Protein AF-A0A7S2KRI0-F1 (afdb_monomer_lite)

Organism: NCBI:txid1333877

Radius of gyration: 22.21 Å; chains: 1; bounding box: 65×56×65 Å

Secondary structure (DSSP, 8-state):
-----------SS-GGGS-B-TT-SS--BHHHHHHHHHHHTT-HHHHHHHHHHHHHHHHHHHHSTTTS-TTSHHHHHHHHHH-HHHHTTS--S-HHHHHH-SEEE-SSSTT-SSSEEE-TT--PPPHHHHHHHHHT--TTT-PPPHHHHHHHHHHHHHHHHHHHHHHHHHHHHHHHHTSPTT----------HHHHHHHHHHHHHTT-------S--TT---S--

Structure (mmCIF, N/CA/C/O backbone):
data_AF-A0A7S2KRI0-F1
#
_entry.id   AF-A0A7S2KRI0-F1
#
loop_
_atom_site.group_PDB
_atom_site.id
_atom_site.type_symbol
_atom_site.label_atom_id
_atom_site.label_alt_id
_atom_site.label_comp_id
_atom_site.label_asym_id
_atom_site.label_entity_id
_atom_site.label_seq_id
_atom_site.pdbx_PDB_ins_code
_atom_site.Cartn_x
_atom_site.Cartn_y
_atom_site.Cartn_z
_atom_site.occupancy
_atom_site.B_iso_or_equiv
_atom_site.auth_seq_id
_atom_site.auth_comp_id
_atom_site.auth_asym_id
_atom_site.auth_atom_id
_atom_site.pdbx_PDB_model_num
ATOM 1 N N . ARG A 1 1 ? 45.006 -1.190 -2.944 1.00 40.03 1 ARG A N 1
ATOM 2 C CA . ARG A 1 1 ? 43.804 -1.949 -3.375 1.00 40.03 1 ARG A CA 1
ATOM 3 C C . ARG A 1 1 ? 42.862 -2.002 -2.180 1.00 40.03 1 ARG A C 1
ATOM 5 O O . ARG A 1 1 ? 43.325 -2.473 -1.148 1.00 40.03 1 ARG A O 1
ATOM 12 N N . PRO A 1 2 ? 41.627 -1.481 -2.252 1.00 34.38 2 PRO A N 1
ATOM 13 C CA . PRO A 1 2 ? 40.678 -1.643 -1.154 1.00 34.38 2 PRO A CA 1
ATOM 14 C C . PRO A 1 2 ? 40.302 -3.129 -1.033 1.00 34.38 2 PRO A C 1
ATOM 16 O O . PRO A 1 2 ? 40.302 -3.824 -2.056 1.00 34.38 2 PRO A O 1
ATOM 19 N N . PRO A 1 3 ? 40.023 -3.643 0.175 1.00 37.09 3 PRO A N 1
ATOM 20 C CA . PRO A 1 3 ? 39.688 -5.046 0.351 1.00 37.09 3 PRO A CA 1
ATOM 21 C C . PRO A 1 3 ? 38.319 -5.344 -0.267 1.00 37.09 3 PRO A C 1
ATOM 23 O O . PRO A 1 3 ? 37.404 -4.520 -0.234 1.00 37.09 3 PRO A O 1
ATOM 26 N N . VAL A 1 4 ? 38.207 -6.539 -0.847 1.00 47.00 4 VAL A N 1
ATOM 27 C CA . VAL A 1 4 ? 36.978 -7.095 -1.415 1.00 47.00 4 VAL A CA 1
ATOM 28 C C . VAL A 1 4 ? 35.908 -7.100 -0.324 1.00 47.00 4 VAL A C 1
ATOM 30 O O . VAL A 1 4 ? 35.985 -7.887 0.616 1.00 47.00 4 VAL A O 1
ATOM 33 N N . GLN A 1 5 ? 34.921 -6.209 -0.436 1.00 41.12 5 GLN A N 1
ATOM 34 C CA . GLN A 1 5 ? 33.725 -6.249 0.398 1.00 41.12 5 GLN A CA 1
ATOM 35 C C . GLN A 1 5 ? 33.020 -7.582 0.138 1.00 41.12 5 GLN A C 1
ATOM 37 O O . GLN A 1 5 ? 32.440 -7.804 -0.928 1.00 41.12 5 GLN A O 1
ATOM 42 N N . SER A 1 6 ? 33.093 -8.492 1.106 1.00 38.53 6 SER A N 1
ATOM 43 C CA . SER A 1 6 ? 32.259 -9.686 1.132 1.00 38.53 6 SER A CA 1
ATOM 44 C C . SER A 1 6 ? 30.798 -9.254 1.022 1.00 38.53 6 SER A C 1
ATOM 46 O O . SER A 1 6 ? 30.339 -8.426 1.812 1.00 38.53 6 SER A O 1
ATOM 48 N N . LYS A 1 7 ? 30.074 -9.793 0.036 1.00 39.34 7 LYS A N 1
ATOM 49 C CA . LYS A 1 7 ? 28.641 -9.542 -0.143 1.00 39.34 7 LYS A CA 1
ATOM 50 C C . LYS A 1 7 ? 27.923 -9.913 1.154 1.00 39.34 7 LYS A C 1
ATOM 52 O O . LYS A 1 7 ? 27.865 -11.088 1.507 1.00 39.34 7 LYS A O 1
ATOM 57 N N . VAL A 1 8 ? 27.394 -8.915 1.857 1.00 34.78 8 VAL A N 1
ATOM 58 C CA . VAL A 1 8 ? 26.511 -9.142 3.001 1.00 34.78 8 VAL A CA 1
ATOM 59 C C . VAL A 1 8 ? 25.278 -9.868 2.462 1.00 34.78 8 VAL A C 1
ATOM 61 O O . VAL A 1 8 ? 24.660 -9.364 1.518 1.00 34.78 8 VAL A O 1
ATOM 64 N N . PRO A 1 9 ? 24.911 -11.047 2.992 1.00 32.62 9 PRO A N 1
ATOM 65 C CA . PRO A 1 9 ? 23.643 -11.659 2.647 1.00 32.62 9 PRO A CA 1
ATOM 66 C C . PRO A 1 9 ? 22.546 -10.701 3.106 1.00 32.62 9 PRO A C 1
ATOM 68 O O . PRO A 1 9 ? 22.304 -10.543 4.303 1.00 32.62 9 PRO A O 1
ATOM 71 N N . VAL A 1 10 ? 21.906 -10.026 2.151 1.00 32.66 10 VAL A N 1
ATOM 72 C CA . VAL A 1 10 ? 20.691 -9.258 2.411 1.00 32.66 10 VAL A CA 1
ATOM 73 C C . VAL A 1 10 ? 19.608 -10.280 2.729 1.00 32.66 10 VAL A C 1
ATOM 75 O O . VAL A 1 10 ? 18.901 -10.768 1.851 1.00 32.66 10 VAL A O 1
ATOM 78 N N . ARG A 1 11 ? 19.511 -10.638 4.010 1.00 31.50 11 ARG A N 1
ATOM 79 C CA . ARG A 1 11 ? 18.250 -11.082 4.591 1.00 31.50 11 ARG A CA 1
ATOM 80 C C . ARG A 1 11 ? 17.314 -9.890 4.417 1.00 31.50 11 ARG A C 1
ATOM 82 O O . ARG A 1 11 ? 17.706 -8.770 4.743 1.00 31.50 11 ARG A O 1
ATOM 89 N N . ALA A 1 12 ? 16.169 -10.107 3.777 1.00 32.94 12 ALA A N 1
ATOM 90 C CA . ALA A 1 12 ? 15.181 -9.071 3.498 1.00 32.94 12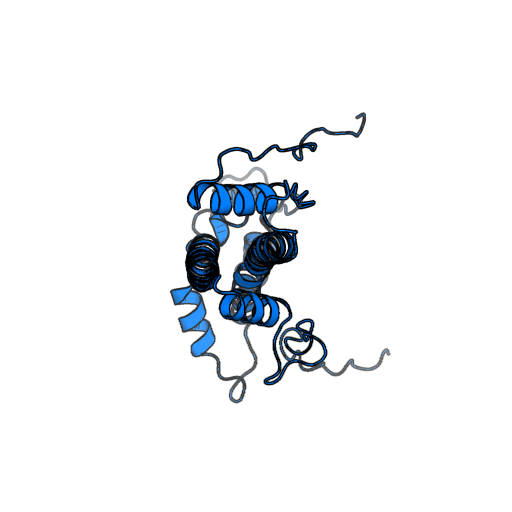 ALA A CA 1
ATOM 91 C C . ALA A 1 12 ? 14.927 -8.181 4.730 1.00 32.94 12 ALA A C 1
ATOM 93 O O . ALA A 1 12 ? 15.179 -8.617 5.855 1.00 32.94 12 ALA A O 1
ATOM 94 N N . ALA A 1 13 ? 14.481 -6.942 4.477 1.00 27.81 13 ALA A N 1
ATOM 95 C CA . ALA A 1 13 ? 14.276 -5.854 5.439 1.00 27.81 13 ALA A CA 1
ATOM 96 C C . ALA A 1 13 ? 13.987 -6.347 6.868 1.00 27.81 13 ALA A C 1
ATOM 98 O O . ALA A 1 13 ? 13.171 -7.255 7.013 1.00 27.81 13 ALA A O 1
ATOM 99 N N . PRO A 1 14 ? 14.610 -5.776 7.918 1.00 30.81 14 PRO A N 1
ATOM 100 C CA . PRO A 1 14 ? 14.464 -6.261 9.284 1.00 30.81 14 PRO A CA 1
ATOM 101 C C . PRO A 1 14 ? 13.006 -6.137 9.751 1.00 30.81 14 PRO A C 1
ATOM 103 O O . PRO A 1 14 ? 12.612 -5.169 10.394 1.00 30.81 14 PRO A O 1
ATOM 106 N N . LEU A 1 15 ? 12.224 -7.177 9.470 1.00 37.34 15 LEU A N 1
ATOM 107 C CA . LEU A 1 15 ? 10.886 -7.429 9.991 1.00 37.34 15 LEU A CA 1
ATOM 108 C C . LEU A 1 15 ? 10.941 -7.698 11.504 1.00 37.34 15 LEU A C 1
ATOM 110 O O . LEU A 1 15 ? 9.920 -7.720 12.168 1.00 37.34 15 LEU A O 1
ATOM 114 N N . GLU A 1 16 ? 12.123 -7.863 12.101 1.00 29.31 16 GLU A N 1
ATOM 115 C CA . GLU A 1 16 ? 12.268 -8.118 13.541 1.00 29.31 16 GLU A CA 1
ATOM 116 C C . GLU A 1 16 ? 12.207 -6.855 14.416 1.00 29.31 16 GLU A C 1
ATOM 118 O O . GLU A 1 16 ? 12.282 -6.942 15.644 1.00 29.31 16 GLU A O 1
ATOM 123 N N . ARG A 1 17 ? 12.038 -5.674 13.807 1.00 34.59 17 ARG A N 1
ATOM 124 C CA . ARG A 1 17 ? 11.896 -4.393 14.517 1.00 34.59 17 ARG A CA 1
ATOM 125 C C . ARG A 1 17 ? 10.552 -3.710 14.270 1.00 34.59 17 ARG A C 1
ATOM 127 O O . ARG A 1 17 ? 10.459 -2.493 14.407 1.00 34.59 17 ARG A O 1
ATOM 134 N N . TYR A 1 18 ? 9.495 -4.485 13.999 1.00 45.09 18 TYR A N 1
ATOM 135 C CA . TYR A 1 18 ? 8.149 -4.038 14.365 1.00 45.09 18 TYR A CA 1
ATOM 136 C C . TYR A 1 18 ? 8.216 -3.539 15.806 1.00 45.09 18 TYR A C 1
ATOM 138 O O . TYR A 1 18 ? 8.670 -4.283 16.675 1.00 45.09 18 TYR A O 1
ATOM 146 N N . LEU A 1 19 ? 7.822 -2.286 16.043 1.00 43.25 19 LEU A N 1
ATOM 147 C CA . LEU A 1 19 ? 7.728 -1.684 17.370 1.00 43.25 19 LEU A CA 1
ATOM 148 C C . LEU A 1 19 ? 6.926 -2.637 18.267 1.00 43.25 19 LEU A C 1
ATOM 150 O O . LEU A 1 19 ? 5.693 -2.686 18.207 1.00 43.25 19 LEU A O 1
ATOM 154 N N . LYS A 1 20 ? 7.639 -3.482 19.022 1.00 47.12 20 LYS A N 1
ATOM 155 C CA . LYS A 1 20 ? 7.037 -4.442 19.941 1.00 47.12 20 LYS A CA 1
ATOM 156 C C . LYS A 1 20 ? 6.275 -3.612 20.959 1.00 47.12 20 LYS A C 1
ATOM 158 O O . LYS A 1 20 ? 6.846 -2.695 21.551 1.00 47.12 20 LYS A O 1
ATOM 163 N N . ALA A 1 21 ? 5.002 -3.924 21.176 1.00 50.84 21 ALA A N 1
ATOM 164 C CA . ALA A 1 21 ? 4.317 -3.387 22.338 1.00 50.84 21 ALA A CA 1
ATOM 165 C C . ALA A 1 21 ? 5.074 -3.896 23.575 1.00 50.84 21 ALA A C 1
ATOM 167 O O . ALA A 1 21 ? 5.143 -5.104 23.811 1.00 50.84 21 ALA A O 1
ATOM 168 N N . LYS A 1 22 ? 5.721 -2.996 24.324 1.00 50.06 22 LYS A N 1
ATOM 169 C CA . LYS A 1 22 ? 6.464 -3.361 25.536 1.00 50.06 22 LYS A CA 1
ATOM 170 C C . LYS A 1 22 ? 5.518 -4.127 26.476 1.00 50.06 22 LYS A C 1
ATOM 172 O O . LYS A 1 22 ? 4.502 -3.575 26.881 1.00 50.06 22 LYS A O 1
ATOM 177 N N . GLY A 1 23 ? 5.845 -5.384 26.796 1.00 59.03 23 GLY A N 1
ATOM 178 C CA . GLY A 1 23 ? 5.096 -6.209 27.757 1.00 59.03 23 GLY A CA 1
ATOM 179 C C . GLY A 1 23 ? 3.904 -7.017 27.218 1.00 59.03 23 GLY A C 1
ATOM 180 O O . GLY A 1 23 ? 3.089 -7.460 28.017 1.00 59.03 23 GLY A O 1
ATOM 181 N N . SER A 1 24 ? 3.754 -7.220 25.903 1.00 51.59 24 SER A N 1
ATOM 182 C CA . SER A 1 24 ? 2.678 -8.076 25.365 1.00 51.59 24 SER A CA 1
ATOM 183 C C . SER A 1 24 ? 3.026 -9.575 25.384 1.00 51.59 24 SER A C 1
ATOM 185 O O . SER A 1 24 ? 4.070 -9.944 24.841 1.00 51.59 24 SER A O 1
ATOM 187 N N . GLU A 1 25 ? 2.109 -10.427 25.857 1.00 56.28 25 GLU A N 1
ATOM 188 C CA . GLU A 1 25 ? 2.135 -11.885 25.645 1.00 56.28 25 GLU A CA 1
ATOM 189 C C . GLU A 1 25 ? 0.867 -12.386 24.915 1.00 56.28 25 GLU A C 1
ATOM 191 O O . GLU A 1 25 ? -0.253 -12.075 25.336 1.00 56.28 25 GLU A O 1
ATOM 196 N N . PRO A 1 26 ? 1.003 -13.135 23.796 1.00 61.81 26 PRO A N 1
ATOM 197 C CA . PRO A 1 26 ? 2.239 -13.342 23.029 1.00 61.81 26 PRO A CA 1
ATOM 198 C C . PRO A 1 26 ? 2.790 -12.012 22.463 1.00 61.81 26 PRO A C 1
ATOM 200 O O . PRO A 1 26 ? 2.060 -11.015 22.451 1.00 61.81 26 PRO A O 1
ATOM 203 N N . PRO A 1 27 ? 4.054 -11.965 21.994 1.00 57.34 27 PRO A N 1
ATOM 204 C CA . PRO A 1 27 ? 4.640 -10.766 21.399 1.00 57.34 27 PRO A CA 1
ATOM 205 C C . PRO A 1 27 ? 3.760 -10.186 20.284 1.00 57.34 27 PRO A C 1
ATOM 207 O O . PRO A 1 27 ? 3.432 -10.868 19.314 1.00 57.34 27 PRO A O 1
ATOM 210 N N . ARG A 1 28 ? 3.380 -8.914 20.423 1.00 65.00 28 ARG A N 1
ATOM 211 C CA . ARG A 1 28 ? 2.490 -8.189 19.511 1.00 65.00 28 ARG A CA 1
ATOM 212 C C . ARG A 1 28 ? 3.191 -6.960 18.949 1.00 65.00 28 ARG A C 1
ATOM 214 O O . ARG A 1 28 ? 3.942 -6.271 19.643 1.00 65.00 28 ARG A O 1
ATOM 221 N N . THR A 1 29 ? 2.895 -6.646 17.690 1.00 73.25 29 THR A N 1
ATOM 222 C CA . THR A 1 29 ? 3.151 -5.302 17.157 1.00 73.25 29 THR A CA 1
ATOM 223 C C . THR A 1 29 ? 2.267 -4.305 17.900 1.00 73.25 29 THR A C 1
ATOM 225 O O . THR A 1 29 ? 1.170 -4.669 18.334 1.00 73.25 29 THR A O 1
ATOM 228 N N . TRP A 1 30 ? 2.702 -3.052 18.028 1.00 76.44 30 TRP A N 1
ATOM 229 C CA . TRP A 1 30 ? 1.898 -2.009 18.672 1.00 76.44 30 TRP A CA 1
ATOM 230 C C . TRP A 1 30 ? 0.455 -1.935 18.131 1.00 76.44 30 TRP A C 1
ATOM 232 O O . TRP A 1 30 ? -0.486 -1.975 18.922 1.00 76.44 30 TRP A O 1
ATOM 242 N N . VAL A 1 31 ? 0.264 -1.990 16.806 1.00 84.38 31 VAL A N 1
ATOM 243 C CA . VAL A 1 31 ? -1.068 -2.004 16.163 1.00 84.38 31 VAL A CA 1
ATOM 244 C C . VAL A 1 31 ? -1.901 -3.223 16.577 1.00 84.38 31 VAL A C 1
ATOM 246 O O . VAL A 1 31 ? -3.081 -3.101 16.903 1.00 84.38 31 VAL A O 1
ATOM 249 N N . SER A 1 32 ? -1.299 -4.415 16.615 1.00 82.62 32 SER A N 1
ATOM 250 C CA . SER A 1 32 ? -2.011 -5.631 17.036 1.00 82.62 32 SER A CA 1
ATOM 251 C C . SER A 1 32 ? -2.341 -5.647 18.536 1.00 82.62 32 SER A C 1
ATOM 253 O O . SER A 1 32 ? -3.359 -6.219 18.931 1.00 82.62 32 SER A O 1
ATOM 255 N N . GLY A 1 33 ? -1.514 -5.002 19.366 1.00 83.44 33 GLY A N 1
ATOM 256 C CA . GLY A 1 33 ? -1.785 -4.774 20.784 1.00 83.44 33 GLY A CA 1
ATOM 257 C C . GLY A 1 33 ? -2.953 -3.812 20.986 1.00 83.44 33 GLY A C 1
ATOM 258 O O . GLY A 1 33 ? -3.876 -4.124 21.735 1.00 83.44 33 GLY A O 1
ATOM 259 N N . LEU A 1 34 ? -2.961 -2.701 20.250 1.00 85.38 34 LEU A N 1
ATOM 260 C CA . LEU A 1 34 ? -4.047 -1.722 20.239 1.00 85.38 34 LEU A CA 1
ATOM 261 C C . LEU A 1 34 ? -5.380 -2.370 19.839 1.00 85.38 34 LEU A C 1
ATOM 263 O O . LEU A 1 34 ? -6.360 -2.295 20.574 1.00 85.38 34 LEU A O 1
ATOM 267 N N . ALA A 1 35 ? -5.387 -3.133 18.742 1.00 88.38 35 ALA A N 1
ATOM 268 C CA . ALA A 1 35 ? -6.555 -3.895 18.307 1.00 88.38 35 ALA A CA 1
ATOM 269 C C . ALA A 1 35 ? -7.049 -4.890 19.375 1.00 88.38 35 ALA A C 1
ATOM 271 O O . ALA A 1 35 ? -8.252 -5.092 19.527 1.00 88.38 35 ALA A O 1
ATOM 272 N N . ALA A 1 36 ? -6.142 -5.543 20.109 1.00 86.94 36 ALA A N 1
ATOM 273 C CA . ALA A 1 36 ? -6.513 -6.464 21.181 1.00 86.94 36 ALA A CA 1
ATOM 274 C C . ALA A 1 36 ? -7.156 -5.738 22.375 1.00 86.94 36 ALA A C 1
ATOM 276 O O . ALA A 1 36 ? -8.191 -6.196 22.857 1.00 86.94 36 ALA A O 1
ATOM 277 N N . ARG A 1 37 ? -6.602 -4.593 22.802 1.00 87.44 37 ARG A N 1
ATOM 278 C CA . ARG A 1 37 ? -7.193 -3.765 23.869 1.00 87.44 37 ARG A CA 1
ATOM 279 C C . ARG A 1 37 ? -8.592 -3.285 23.504 1.00 87.44 37 ARG A C 1
ATOM 281 O O . ARG A 1 37 ? -9.518 -3.462 24.285 1.00 87.44 37 ARG A O 1
ATOM 288 N N . LEU A 1 38 ? -8.760 -2.773 22.286 1.00 90.62 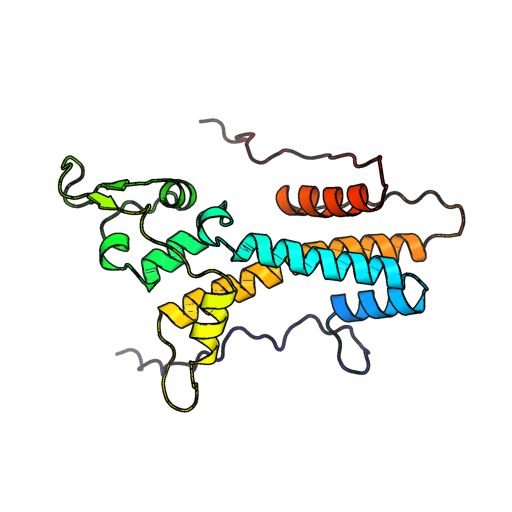38 LEU A N 1
ATOM 289 C CA . LEU A 1 38 ? -10.057 -2.325 21.780 1.00 90.62 38 LEU A CA 1
ATOM 290 C C . LEU A 1 38 ? -11.086 -3.461 21.763 1.00 90.62 38 LEU A C 1
ATOM 292 O O . LEU A 1 38 ? -12.226 -3.260 22.172 1.00 90.62 38 LEU A O 1
ATOM 296 N N . ARG A 1 39 ? -10.696 -4.675 21.348 1.00 91.94 39 ARG A N 1
ATOM 297 C CA . ARG A 1 39 ? -11.584 -5.849 21.433 1.00 91.94 39 ARG A CA 1
ATOM 298 C C . ARG A 1 39 ? -11.990 -6.152 22.875 1.00 91.94 39 ARG A C 1
ATOM 300 O O . ARG A 1 39 ? -13.170 -6.384 23.116 1.00 91.94 39 ARG A O 1
ATOM 307 N N . ALA A 1 40 ? -11.037 -6.136 23.808 1.00 92.56 40 ALA A N 1
ATOM 308 C CA . ALA A 1 40 ? -11.302 -6.383 25.226 1.00 92.56 40 ALA A CA 1
ATOM 309 C C . ALA A 1 40 ? -12.230 -5.323 25.846 1.00 92.56 40 ALA A C 1
ATOM 311 O O . ALA A 1 40 ? -13.028 -5.649 26.717 1.00 92.56 40 ALA A O 1
ATOM 312 N N . ALA A 1 41 ? -12.181 -4.087 25.346 1.00 93.31 41 ALA A N 1
ATOM 313 C CA . ALA A 1 41 ? -13.063 -2.990 25.738 1.00 93.31 41 ALA A CA 1
ATOM 314 C C . ALA A 1 41 ? -14.427 -2.983 25.009 1.00 93.31 41 ALA A C 1
ATOM 316 O O . ALA A 1 41 ? -15.164 -2.007 25.090 1.00 93.31 41 ALA A O 1
ATOM 317 N N . GLY A 1 42 ? -14.775 -4.045 24.271 1.00 94.88 42 GLY A N 1
ATOM 318 C CA . GLY A 1 42 ? -16.069 -4.169 23.586 1.00 94.88 42 GLY A CA 1
ATOM 319 C C . GLY A 1 42 ? -16.119 -3.596 22.164 1.00 94.88 42 GLY A C 1
ATOM 320 O O . GLY A 1 42 ? -17.127 -3.746 21.475 1.00 94.88 42 GLY A O 1
ATOM 321 N N . CYS A 1 43 ? -15.025 -3.036 21.641 1.00 93.81 43 CYS A N 1
ATOM 322 C CA . CYS A 1 43 ? -14.960 -2.453 20.292 1.00 93.81 43 CYS A CA 1
ATOM 323 C C . CYS A 1 43 ? -14.650 -3.478 19.187 1.00 93.81 43 CYS A C 1
ATOM 325 O O . CYS A 1 43 ? -14.070 -3.141 18.152 1.00 93.81 43 CYS A O 1
ATOM 327 N N . ALA A 1 44 ? -15.033 -4.746 19.366 1.00 93.31 44 ALA A N 1
ATOM 328 C CA . ALA A 1 44 ? -14.698 -5.815 18.422 1.00 93.31 44 ALA A CA 1
ATOM 329 C C . ALA A 1 44 ? -15.240 -5.569 17.003 1.00 93.31 44 ALA A C 1
ATOM 331 O O . ALA A 1 44 ? -14.543 -5.854 16.028 1.00 93.31 44 ALA A O 1
ATOM 332 N N . LYS A 1 45 ? -16.440 -4.981 16.881 1.00 95.00 45 LYS A N 1
ATOM 333 C CA . LYS A 1 45 ? -17.042 -4.625 15.586 1.00 95.00 45 LYS A CA 1
ATOM 334 C C . LYS A 1 45 ? -16.204 -3.590 14.832 1.00 95.00 45 LYS A C 1
ATOM 336 O O . LYS A 1 45 ? -15.938 -3.779 13.649 1.00 95.00 45 LYS A O 1
ATOM 341 N N . LEU A 1 46 ? -15.748 -2.543 15.523 1.00 93.44 46 LEU A N 1
ATOM 342 C CA . LEU A 1 46 ? -14.893 -1.510 14.938 1.00 93.44 46 LEU A CA 1
ATOM 343 C C . LEU A 1 46 ? -13.564 -2.106 14.470 1.00 93.44 46 LEU A C 1
ATOM 345 O O . LEU A 1 46 ? -13.164 -1.888 13.334 1.00 93.44 46 LEU A O 1
ATOM 349 N N . VAL A 1 47 ? -12.920 -2.922 15.310 1.00 93.25 47 VAL A N 1
ATOM 350 C CA . VAL A 1 47 ? -11.660 -3.585 14.945 1.00 93.25 47 VAL A CA 1
ATOM 351 C C . VAL A 1 47 ? -11.845 -4.491 13.721 1.00 93.25 47 VAL A C 1
ATOM 353 O O . VAL A 1 47 ? -10.989 -4.507 12.838 1.00 93.25 47 VAL A O 1
ATOM 356 N N . GLY A 1 48 ? -12.967 -5.214 13.635 1.00 91.50 48 GLY A N 1
ATOM 357 C CA . GLY A 1 48 ? -13.323 -6.004 12.454 1.00 91.50 48 GLY A CA 1
ATOM 358 C C . GLY A 1 48 ? -13.491 -5.146 11.197 1.00 91.50 48 GLY A C 1
ATOM 359 O O . GLY A 1 48 ? -12.930 -5.485 10.155 1.00 91.50 48 GLY A O 1
ATOM 360 N N . ALA A 1 49 ? -14.184 -4.008 11.307 1.00 94.56 49 ALA A N 1
ATOM 361 C CA . ALA A 1 49 ? -14.348 -3.054 10.212 1.00 94.56 49 ALA A CA 1
ATOM 362 C C . ALA A 1 49 ? -12.999 -2.480 9.748 1.00 94.56 49 ALA A C 1
ATOM 364 O O . ALA A 1 49 ? -12.721 -2.466 8.553 1.00 94.56 49 ALA A O 1
ATOM 365 N N . THR A 1 50 ? -12.115 -2.095 10.674 1.00 93.38 50 THR A N 1
ATOM 366 C CA . THR A 1 50 ? -10.766 -1.611 10.340 1.00 93.38 50 THR A CA 1
ATOM 367 C C . THR A 1 50 ? -9.933 -2.683 9.629 1.00 93.38 50 THR A C 1
ATOM 369 O O . THR A 1 50 ? -9.211 -2.375 8.686 1.00 93.38 50 THR A O 1
ATOM 372 N N . GLN A 1 51 ? -10.037 -3.954 10.034 1.00 92.75 51 GLN A N 1
ATOM 373 C CA . GLN A 1 51 ? -9.322 -5.061 9.382 1.00 92.75 51 GLN A CA 1
ATOM 374 C C . GLN A 1 51 ? -9.870 -5.412 7.993 1.00 92.75 51 GLN A C 1
ATOM 376 O O . GLN A 1 51 ? -9.111 -5.867 7.136 1.00 92.75 51 GLN A O 1
ATOM 381 N N . ALA A 1 52 ? -11.180 -5.286 7.777 1.00 92.94 52 ALA A N 1
ATOM 382 C CA . ALA A 1 52 ? -11.777 -5.436 6.451 1.00 92.94 52 ALA A CA 1
ATOM 383 C C . ALA A 1 52 ? -11.302 -4.305 5.531 1.00 92.94 52 ALA A C 1
ATOM 385 O O . ALA A 1 52 ? -10.700 -4.569 4.495 1.00 92.94 52 ALA A O 1
ATOM 386 N N . TRP A 1 53 ? -11.425 -3.067 6.005 1.00 94.50 53 TRP A N 1
ATOM 387 C CA . TRP A 1 53 ? -10.984 -1.878 5.290 1.00 94.50 53 TRP A CA 1
ATOM 388 C C . TRP A 1 53 ? -9.490 -1.901 4.934 1.00 94.50 53 TRP A C 1
ATOM 390 O O . TRP A 1 53 ? -9.117 -1.594 3.807 1.00 94.50 53 TRP A O 1
ATOM 400 N N . PHE A 1 54 ? -8.621 -2.337 5.852 1.00 93.50 54 PHE A N 1
ATOM 401 C CA . PHE A 1 54 ? -7.192 -2.503 5.570 1.00 93.50 54 PHE A CA 1
ATOM 402 C C . PHE A 1 54 ? -6.941 -3.427 4.375 1.00 93.50 54 PHE A C 1
ATOM 404 O O . PHE A 1 54 ? -6.145 -3.101 3.498 1.00 93.50 54 PHE A O 1
ATOM 411 N N . ARG A 1 55 ? -7.639 -4.568 4.324 1.00 92.44 55 ARG A N 1
ATOM 412 C CA . ARG A 1 55 ? -7.508 -5.534 3.227 1.00 92.44 55 ARG A CA 1
ATOM 413 C C . ARG A 1 55 ? -7.979 -4.943 1.906 1.00 92.44 55 ARG A C 1
ATOM 415 O O . ARG A 1 55 ? -7.280 -5.095 0.914 1.00 92.44 55 ARG A O 1
ATOM 422 N N . GLU A 1 56 ? -9.104 -4.236 1.910 1.00 93.81 56 GLU A N 1
ATOM 423 C CA . GLU A 1 56 ? -9.624 -3.542 0.725 1.00 93.81 56 GLU A CA 1
ATOM 424 C C . GLU A 1 56 ? -8.642 -2.483 0.215 1.00 93.81 56 GLU A C 1
ATOM 426 O O . GLU A 1 56 ? -8.369 -2.414 -0.980 1.00 93.81 56 GLU A O 1
ATOM 431 N N . ARG A 1 57 ? -8.053 -1.688 1.115 1.00 92.81 57 ARG A N 1
ATOM 432 C CA . ARG A 1 57 ? -7.087 -0.646 0.746 1.00 92.81 57 ARG A CA 1
ATOM 433 C C . ARG A 1 57 ? -5.772 -1.202 0.219 1.00 92.81 57 ARG A C 1
ATOM 435 O O . ARG A 1 57 ? -5.214 -0.637 -0.716 1.00 92.81 57 ARG A O 1
ATOM 442 N N . VAL A 1 58 ? -5.274 -2.287 0.809 1.00 93.31 58 VAL A N 1
ATOM 443 C CA . VAL A 1 58 ? -4.082 -2.977 0.302 1.00 93.31 58 VAL A CA 1
ATOM 444 C C . VAL A 1 58 ? -4.370 -3.615 -1.052 1.00 93.31 58 VAL A C 1
ATOM 446 O O . VAL A 1 58 ? -3.556 -3.477 -1.958 1.00 93.31 58 VAL A O 1
ATOM 449 N N . ALA A 1 59 ? -5.528 -4.264 -1.209 1.00 92.75 59 ALA A N 1
ATOM 450 C CA . ALA A 1 59 ? -5.939 -4.833 -2.487 1.00 92.75 59 ALA A CA 1
ATOM 451 C C . ALA A 1 59 ? -6.016 -3.749 -3.565 1.00 92.75 59 ALA A C 1
ATOM 453 O O . ALA A 1 59 ? -5.413 -3.914 -4.611 1.00 92.75 59 ALA A O 1
ATOM 454 N N . TYR A 1 60 ? -6.642 -2.605 -3.276 1.00 92.06 60 TYR A N 1
ATOM 455 C CA . TYR A 1 60 ? -6.694 -1.473 -4.203 1.00 92.06 60 TYR A CA 1
ATOM 456 C C . TYR A 1 60 ? -5.300 -0.986 -4.633 1.00 92.06 60 TYR A C 1
ATOM 458 O O . TYR A 1 60 ? -5.067 -0.774 -5.817 1.00 92.06 60 TYR A O 1
ATOM 466 N N . LEU A 1 61 ? -4.359 -0.838 -3.691 1.00 92.06 61 LEU A N 1
ATOM 467 C CA . LEU A 1 61 ? -2.991 -0.411 -4.011 1.00 92.06 61 LEU A CA 1
ATOM 468 C C . LEU A 1 61 ? -2.216 -1.426 -4.859 1.00 92.06 61 LEU A C 1
ATOM 470 O O . LEU A 1 61 ? -1.307 -1.044 -5.588 1.00 92.06 61 LEU A O 1
ATOM 474 N N . LEU A 1 62 ? -2.507 -2.716 -4.695 1.00 95.31 62 LEU A N 1
ATOM 475 C CA . LEU A 1 62 ? -1.716 -3.797 -5.277 1.00 95.31 62 LEU A CA 1
ATOM 476 C C . LEU A 1 62 ? -2.421 -4.510 -6.437 1.00 95.31 62 LEU A C 1
ATOM 478 O O . LEU A 1 62 ? -1.827 -5.420 -7.006 1.00 95.31 62 LEU A O 1
ATOM 482 N N . ASP A 1 63 ? -3.648 -4.129 -6.790 1.00 95.19 63 ASP A N 1
ATOM 483 C CA . ASP A 1 63 ? -4.360 -4.636 -7.972 1.00 95.19 63 ASP A CA 1
ATOM 484 C C . ASP A 1 63 ? -3.706 -4.107 -9.255 1.00 95.19 63 ASP A C 1
ATOM 486 O O . ASP A 1 63 ? -3.309 -4.885 -10.121 1.00 95.19 63 ASP A O 1
ATOM 490 N N . ASP A 1 64 ? -3.460 -2.794 -9.297 1.00 94.81 64 ASP A N 1
ATOM 491 C CA . ASP A 1 64 ? -2.613 -2.138 -10.293 1.00 94.81 64 ASP A CA 1
ATOM 492 C C . ASP A 1 64 ? -1.558 -1.266 -9.590 1.00 94.81 64 ASP A C 1
ATOM 494 O O . ASP A 1 64 ? -1.763 -0.063 -9.386 1.00 94.81 64 ASP A O 1
ATOM 498 N N . PRO A 1 65 ? -0.405 -1.852 -9.208 1.00 95.31 65 PRO A N 1
ATOM 499 C CA . PRO A 1 65 ? 0.639 -1.115 -8.507 1.00 95.31 65 PRO A CA 1
ATOM 500 C C . PRO A 1 65 ? 1.214 0.045 -9.319 1.00 95.31 65 PRO A C 1
ATOM 502 O O . PRO A 1 65 ? 1.819 0.939 -8.739 1.00 95.31 65 PRO A O 1
ATOM 505 N N . LYS A 1 66 ? 1.073 0.034 -10.651 1.00 94.56 66 LYS A N 1
ATOM 506 C CA . LYS A 1 66 ? 1.556 1.120 -11.505 1.00 94.56 66 LYS A CA 1
ATOM 507 C C . LYS A 1 66 ? 0.590 2.296 -11.490 1.00 94.56 66 LYS A C 1
ATOM 509 O O . LYS A 1 66 ? 1.041 3.435 -11.518 1.00 94.56 66 LYS A O 1
ATOM 514 N N . GLU A 1 67 ? -0.716 2.060 -11.468 1.00 92.56 67 GLU A N 1
ATOM 515 C CA . GLU A 1 67 ? -1.684 3.159 -11.396 1.00 92.56 67 GLU A CA 1
ATOM 516 C C . GLU A 1 67 ? -1.860 3.712 -9.980 1.00 92.56 67 GLU A C 1
ATOM 518 O O . GLU A 1 67 ? -2.061 4.916 -9.812 1.00 92.56 67 GLU A O 1
ATOM 523 N N . ALA A 1 68 ? -1.712 2.865 -8.960 1.00 90.94 68 ALA A N 1
ATOM 524 C CA . ALA A 1 68 ? -1.814 3.266 -7.559 1.00 90.94 68 ALA A CA 1
ATOM 525 C C . ALA A 1 68 ? -0.587 4.039 -7.024 1.00 90.94 68 ALA A C 1
ATOM 527 O O . ALA A 1 68 ? -0.670 4.672 -5.972 1.00 90.94 68 ALA A O 1
ATOM 528 N N . ASP A 1 69 ? 0.541 3.992 -7.732 1.00 88.44 69 ASP A N 1
ATOM 529 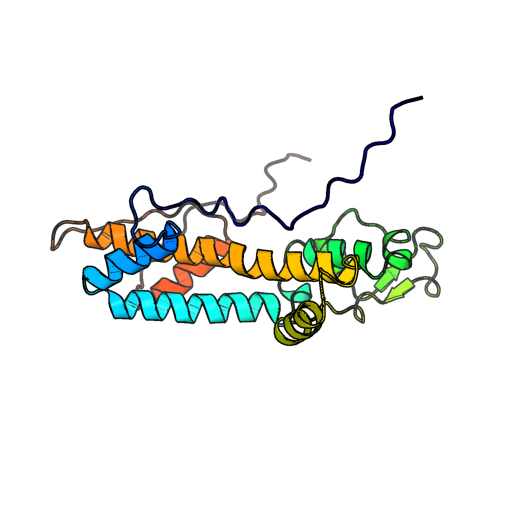C CA . ASP A 1 69 ? 1.813 4.634 -7.389 1.00 88.44 69 ASP A CA 1
ATOM 530 C C . ASP A 1 69 ? 1.827 6.113 -7.800 1.00 88.44 69 ASP A C 1
ATOM 532 O O . ASP A 1 69 ? 2.385 6.484 -8.828 1.00 88.44 69 ASP A O 1
ATOM 536 N N . THR A 1 70 ? 1.170 6.984 -7.032 1.00 89.31 70 THR A N 1
ATOM 537 C CA . THR A 1 70 ? 1.010 8.404 -7.401 1.00 89.31 70 THR A CA 1
ATOM 538 C C . THR A 1 70 ? 2.331 9.119 -7.676 1.00 89.31 70 THR A C 1
ATOM 540 O O . THR A 1 70 ? 2.380 9.915 -8.609 1.00 89.31 70 THR A O 1
ATOM 543 N N . GLU A 1 71 ? 3.380 8.793 -6.920 1.00 89.94 71 GLU A N 1
ATOM 544 C CA . GLU A 1 71 ? 4.717 9.397 -7.025 1.00 89.94 71 GLU A CA 1
ATOM 545 C C . GLU A 1 71 ? 5.585 8.753 -8.124 1.00 89.94 71 GLU A C 1
ATOM 547 O O . GLU A 1 71 ? 6.594 9.323 -8.526 1.00 89.94 71 GLU A O 1
ATOM 552 N N . GLY A 1 72 ? 5.196 7.591 -8.663 1.00 92.62 72 GLY A N 1
ATOM 553 C CA . GLY A 1 72 ? 5.939 6.888 -9.717 1.00 92.62 72 GLY A CA 1
ATOM 554 C C . GLY A 1 72 ? 7.151 6.082 -9.232 1.00 92.62 72 GLY A C 1
ATOM 555 O O . GLY A 1 72 ? 7.929 5.579 -10.053 1.00 92.62 72 GLY A O 1
ATOM 556 N N . ASP A 1 73 ? 7.314 5.926 -7.920 1.00 93.56 73 ASP A N 1
ATOM 557 C CA . ASP A 1 73 ? 8.435 5.240 -7.281 1.00 93.56 73 ASP A CA 1
ATOM 558 C C . ASP A 1 73 ? 8.473 3.739 -7.587 1.00 93.56 73 ASP A C 1
ATOM 560 O O . ASP A 1 73 ? 9.535 3.173 -7.889 1.00 93.56 73 ASP A O 1
ATOM 564 N N . TYR A 1 74 ? 7.320 3.070 -7.538 1.00 95.31 74 TYR A N 1
ATOM 565 C CA . TYR A 1 74 ? 7.204 1.653 -7.879 1.00 95.31 74 TYR A CA 1
ATOM 566 C C . TYR A 1 74 ? 7.490 1.433 -9.356 1.00 95.31 74 TYR A C 1
ATOM 568 O O . TYR A 1 74 ? 8.258 0.527 -9.700 1.00 95.31 74 TYR A O 1
ATOM 576 N N . PHE A 1 75 ? 6.937 2.276 -10.229 1.00 96.56 75 PHE A N 1
ATOM 577 C CA . PHE A 1 75 ? 7.163 2.159 -11.664 1.00 96.56 75 PHE A CA 1
ATOM 578 C C . PHE A 1 75 ? 8.624 2.426 -12.039 1.00 96.56 75 PHE A C 1
ATOM 580 O O . PHE A 1 75 ? 9.223 1.641 -12.780 1.00 96.56 75 PHE A O 1
ATOM 587 N N . ALA A 1 76 ? 9.250 3.452 -11.463 1.00 96.50 76 ALA A N 1
ATOM 588 C CA . ALA A 1 76 ? 10.668 3.731 -11.659 1.00 96.50 76 ALA A CA 1
ATOM 589 C C . ALA A 1 76 ? 11.560 2.586 -11.147 1.00 96.50 76 ALA A C 1
ATOM 591 O O . ALA A 1 76 ? 12.475 2.125 -11.843 1.00 96.50 76 ALA A O 1
ATOM 592 N N . ALA A 1 77 ? 11.281 2.067 -9.946 1.00 96.69 77 ALA A N 1
ATOM 593 C CA . ALA A 1 77 ? 12.010 0.928 -9.398 1.00 96.69 77 ALA A CA 1
ATOM 594 C C . ALA A 1 77 ? 11.852 -0.326 -10.272 1.00 96.69 77 ALA A C 1
ATOM 596 O O . ALA A 1 77 ? 12.835 -1.052 -10.478 1.00 96.69 77 ALA A O 1
ATOM 597 N N . TRP A 1 78 ? 10.649 -0.554 -10.803 1.00 97.69 78 TRP A N 1
ATOM 598 C CA . TRP A 1 78 ? 10.333 -1.657 -11.702 1.00 97.69 78 TRP A CA 1
ATOM 599 C C . TRP A 1 78 ? 11.078 -1.548 -13.030 1.00 97.69 78 TRP A C 1
ATOM 601 O O . TRP A 1 78 ? 11.766 -2.494 -13.416 1.00 97.69 78 TRP A O 1
ATOM 611 N N . LEU A 1 79 ? 11.041 -0.383 -13.685 1.00 97.12 79 LEU A N 1
ATOM 612 C CA . LEU A 1 79 ? 11.798 -0.120 -14.912 1.00 97.12 79 LEU A CA 1
ATOM 613 C C . LEU A 1 79 ? 13.291 -0.393 -14.706 1.00 97.12 79 LEU A C 1
ATOM 615 O O . LEU A 1 79 ? 13.898 -1.163 -15.449 1.00 97.12 79 LEU A O 1
ATOM 619 N N . ARG A 1 80 ? 13.875 0.141 -13.629 1.00 97.12 80 ARG A N 1
ATOM 620 C CA . ARG A 1 80 ? 15.292 -0.070 -13.296 1.00 97.12 80 ARG A CA 1
ATOM 621 C C . ARG A 1 80 ? 15.656 -1.545 -13.097 1.00 97.12 80 ARG A C 1
ATOM 623 O O . ARG A 1 80 ? 16.790 -1.955 -13.374 1.00 97.12 80 ARG A O 1
ATOM 630 N N . ALA A 1 81 ? 14.741 -2.332 -12.535 1.00 97.00 81 ALA A N 1
ATOM 631 C CA . ALA A 1 81 ? 14.979 -3.730 -12.197 1.00 97.00 81 ALA A CA 1
ATOM 632 C C . ALA A 1 81 ? 14.722 -4.685 -13.372 1.00 97.00 81 ALA A C 1
ATOM 634 O O . ALA A 1 81 ? 15.488 -5.641 -13.534 1.00 97.00 81 ALA A O 1
ATOM 635 N N . CYS A 1 82 ? 13.675 -4.421 -14.159 1.00 97.56 82 CYS A N 1
ATOM 636 C CA . CYS A 1 82 ? 13.086 -5.348 -15.127 1.00 97.56 82 CYS A CA 1
ATOM 637 C C . CYS A 1 82 ? 13.231 -4.893 -16.590 1.00 97.56 82 CYS A C 1
ATOM 639 O O . CYS A 1 82 ? 13.281 -5.746 -17.469 1.00 97.56 82 CYS A O 1
ATOM 641 N N . HIS A 1 83 ? 13.358 -3.588 -16.848 1.00 96.81 83 HIS A N 1
ATOM 642 C CA . HIS A 1 83 ? 13.421 -2.980 -18.187 1.00 96.81 83 HIS A CA 1
ATOM 643 C C . HIS A 1 83 ? 14.619 -2.029 -18.287 1.00 96.81 83 HIS A C 1
ATOM 645 O O . HIS A 1 83 ? 14.489 -0.830 -18.536 1.00 96.81 83 HIS A O 1
ATOM 651 N N . ARG A 1 84 ? 15.807 -2.555 -17.973 1.00 96.12 84 ARG A N 1
ATOM 652 C CA . ARG A 1 84 ? 17.001 -1.729 -17.759 1.00 96.12 84 ARG A CA 1
ATOM 653 C C . ARG A 1 84 ? 17.488 -1.017 -19.023 1.00 96.12 84 ARG A C 1
ATOM 655 O O . ARG A 1 84 ? 18.006 0.086 -18.932 1.00 96.12 84 ARG A O 1
ATOM 662 N N . ASP A 1 85 ? 17.318 -1.654 -20.168 1.00 95.75 85 ASP A N 1
ATOM 663 C CA . ASP A 1 85 ? 17.568 -1.089 -21.492 1.00 95.75 85 ASP A CA 1
ATOM 664 C C . ASP A 1 85 ? 16.755 0.189 -21.733 1.00 95.75 85 ASP A C 1
ATOM 666 O O . ASP A 1 85 ? 17.311 1.190 -22.174 1.00 95.75 85 ASP A O 1
ATOM 670 N N . ILE A 1 86 ? 15.473 0.180 -21.359 1.00 96.50 86 ILE A N 1
ATOM 671 C CA . ILE A 1 86 ? 14.608 1.361 -21.419 1.00 96.50 86 ILE A CA 1
ATOM 672 C C . ILE A 1 86 ? 15.040 2.372 -20.354 1.00 96.50 86 ILE A C 1
ATOM 674 O O . ILE A 1 86 ? 15.240 3.543 -20.654 1.00 96.50 86 ILE A O 1
ATOM 678 N N . TRP A 1 87 ? 15.224 1.924 -19.109 1.00 96.56 87 TRP A N 1
ATOM 679 C CA . TRP A 1 87 ? 15.591 2.785 -17.980 1.00 96.56 87 TRP A CA 1
ATOM 680 C C . TRP A 1 87 ? 16.879 3.587 -18.209 1.00 96.56 87 TRP A C 1
ATOM 682 O O . TRP A 1 87 ? 16.981 4.729 -17.766 1.00 96.56 87 TRP A O 1
ATOM 692 N N . ASP A 1 88 ? 17.879 2.994 -18.858 1.00 96.88 88 ASP A N 1
ATOM 693 C CA . ASP A 1 88 ? 19.166 3.646 -19.108 1.00 96.88 88 ASP A CA 1
ATOM 694 C C . ASP A 1 88 ? 19.125 4.599 -20.334 1.00 96.88 88 ASP A C 1
ATOM 696 O O . ASP A 1 88 ? 20.061 5.377 -20.511 1.00 96.88 88 ASP A O 1
ATOM 700 N N . ASP A 1 89 ? 18.044 4.604 -21.132 1.00 96.62 89 ASP A N 1
ATOM 701 C CA . ASP A 1 89 ? 17.887 5.393 -22.374 1.00 96.62 89 ASP A CA 1
ATOM 702 C C . ASP A 1 89 ? 16.748 6.436 -22.317 1.00 96.62 89 ASP A C 1
ATOM 704 O O . ASP A 1 89 ? 16.358 7.003 -23.336 1.00 96.62 89 ASP A O 1
ATOM 708 N N . ILE A 1 90 ? 16.185 6.720 -21.143 1.00 96.31 90 ILE A N 1
ATOM 709 C CA . ILE A 1 90 ? 15.087 7.689 -20.983 1.00 96.31 90 ILE A CA 1
ATOM 710 C C . ILE A 1 90 ? 15.453 8.786 -19.984 1.00 96.31 90 ILE A C 1
ATOM 712 O O . ILE A 1 90 ? 16.328 8.609 -19.135 1.00 96.31 90 ILE A O 1
ATOM 716 N N . ASP A 1 91 ? 14.770 9.928 -20.073 1.00 94.25 91 ASP A N 1
ATOM 717 C CA . ASP A 1 91 ? 14.802 10.930 -19.006 1.00 94.25 91 ASP A CA 1
ATOM 718 C C . ASP A 1 91 ? 14.028 10.408 -17.787 1.00 94.25 91 ASP A C 1
ATOM 720 O O . ASP A 1 91 ? 12.947 9.845 -17.936 1.00 94.25 91 ASP A O 1
ATOM 724 N N . ARG A 1 92 ? 14.606 10.571 -16.596 1.00 94.38 92 ARG A N 1
ATOM 725 C CA . ARG A 1 92 ? 14.122 10.034 -15.311 1.00 94.38 92 ARG A CA 1
ATOM 726 C C . ARG A 1 92 ? 13.987 11.109 -14.237 1.00 94.38 92 ARG A C 1
ATOM 728 O O . ARG A 1 92 ? 13.959 10.780 -13.056 1.00 94.38 92 ARG A O 1
ATOM 735 N N . SER A 1 93 ? 14.010 12.374 -14.645 1.00 93.88 93 SER A N 1
ATOM 736 C CA . SER A 1 93 ? 13.902 13.528 -13.752 1.00 93.88 93 SER A CA 1
ATOM 737 C C . SER A 1 93 ? 12.587 13.549 -12.968 1.00 93.88 93 SER A C 1
ATOM 739 O O . SER A 1 93 ? 12.593 13.977 -11.819 1.00 93.88 93 SER A O 1
ATOM 741 N N . ASP A 1 94 ? 11.510 13.025 -13.558 1.00 93.88 94 ASP A N 1
ATOM 742 C CA . ASP A 1 94 ? 10.170 12.994 -12.972 1.00 93.88 94 ASP A CA 1
ATOM 743 C C . ASP A 1 94 ? 9.550 11.576 -13.076 1.00 93.88 94 ASP A C 1
ATOM 745 O O . ASP A 1 94 ? 9.074 11.169 -14.146 1.00 93.88 94 ASP A O 1
ATOM 749 N N . PRO A 1 95 ? 9.599 10.776 -11.991 1.00 94.19 95 PRO A N 1
ATOM 750 C CA . PRO A 1 95 ? 9.000 9.440 -11.943 1.00 94.19 95 PRO A CA 1
ATOM 751 C C . PRO A 1 95 ? 7.472 9.432 -12.102 1.00 94.19 95 PRO A C 1
ATOM 753 O O . PRO A 1 95 ? 6.932 8.534 -12.760 1.00 94.19 95 PRO A O 1
ATOM 756 N N . GLU A 1 96 ? 6.778 10.435 -11.558 1.00 94.25 96 GLU A N 1
ATOM 757 C CA . GLU A 1 96 ? 5.323 10.573 -11.658 1.00 94.25 96 GLU A CA 1
ATOM 758 C C . GLU A 1 96 ? 4.908 10.789 -13.119 1.00 94.25 96 GLU A C 1
ATOM 760 O O . GLU A 1 96 ? 3.982 10.139 -13.624 1.00 94.25 96 GLU A O 1
ATOM 765 N N . GLU A 1 97 ? 5.620 11.661 -13.838 1.00 93.62 97 GLU A N 1
ATOM 766 C CA . GLU A 1 97 ? 5.364 11.886 -15.257 1.00 93.62 97 GLU A CA 1
ATOM 767 C C . GLU A 1 97 ? 5.671 10.630 -16.085 1.00 93.62 97 GLU A C 1
ATOM 769 O O . GLU A 1 97 ? 4.885 10.241 -16.959 1.00 93.62 97 GLU A O 1
ATOM 774 N N . LEU A 1 98 ? 6.787 9.954 -15.794 1.00 93.81 98 LEU A N 1
ATOM 775 C CA . LEU A 1 98 ? 7.169 8.714 -16.471 1.00 93.81 98 LEU A CA 1
ATOM 776 C C . LEU A 1 98 ? 6.093 7.634 -16.375 1.00 93.81 98 LEU A C 1
ATOM 778 O O . LEU A 1 98 ? 5.798 6.976 -17.375 1.00 93.81 98 LEU A O 1
ATOM 782 N N . ARG A 1 99 ? 5.496 7.470 -15.195 1.00 94.81 99 ARG A N 1
ATOM 783 C CA . ARG A 1 99 ? 4.416 6.510 -14.944 1.00 94.81 99 ARG A CA 1
ATOM 784 C C . ARG A 1 99 ? 3.195 6.755 -15.827 1.00 94.81 99 ARG A C 1
ATOM 786 O O . ARG A 1 99 ? 2.629 5.802 -16.358 1.00 94.81 99 ARG A O 1
ATOM 793 N N . ARG A 1 100 ? 2.816 8.024 -16.017 1.00 94.00 100 ARG A N 1
ATOM 794 C CA . ARG A 1 100 ? 1.623 8.440 -16.783 1.00 94.00 100 ARG A CA 1
ATOM 795 C C . ARG A 1 100 ? 1.820 8.404 -18.297 1.00 94.00 100 ARG A C 1
ATOM 797 O O . ARG A 1 100 ? 0.850 8.365 -19.059 1.00 94.00 100 ARG A O 1
ATOM 804 N N . ARG A 1 101 ? 3.066 8.473 -18.768 1.00 94.50 101 ARG A N 1
ATOM 805 C CA . ARG A 1 101 ? 3.367 8.528 -20.200 1.00 94.50 101 ARG A CA 1
ATOM 806 C C . ARG A 1 101 ? 3.099 7.181 -20.865 1.00 94.50 101 ARG A C 1
ATOM 808 O O . ARG A 1 101 ? 3.528 6.130 -20.411 1.00 94.50 101 ARG A O 1
ATOM 815 N N . GLN A 1 102 ? 2.459 7.219 -22.031 1.00 95.56 102 GLN A N 1
ATOM 816 C CA . GLN A 1 102 ? 2.321 6.027 -22.876 1.00 95.56 102 GLN A CA 1
ATOM 817 C C . GLN A 1 102 ? 3.620 5.694 -23.616 1.00 95.56 102 GLN A C 1
ATOM 819 O O . GLN A 1 102 ? 3.942 4.526 -23.828 1.00 95.56 102 GLN A O 1
ATOM 824 N N . TRP A 1 103 ? 4.347 6.737 -24.021 1.00 95.69 103 TRP A N 1
ATOM 825 C CA . TRP A 1 103 ? 5.571 6.659 -24.806 1.00 95.69 103 TRP A CA 1
ATOM 826 C C . TRP A 1 103 ? 6.587 7.659 -24.277 1.00 95.69 103 TRP A C 1
ATOM 828 O O . TRP A 1 103 ? 6.226 8.793 -23.959 1.00 95.69 103 TRP A O 1
ATOM 838 N N . VAL A 1 104 ? 7.858 7.275 -24.278 1.00 95.38 104 VAL A N 1
ATOM 839 C CA . VAL A 1 104 ? 8.970 8.164 -23.925 1.00 95.38 104 VAL A CA 1
ATOM 840 C C . VAL A 1 104 ? 10.039 8.110 -25.022 1.00 95.38 104 VAL A C 1
ATOM 842 O O . VAL A 1 104 ? 10.330 7.027 -25.539 1.00 95.38 104 VAL A O 1
ATOM 845 N N . PRO A 1 105 ? 10.575 9.258 -25.473 1.00 95.38 105 PRO A N 1
ATOM 846 C CA . PRO A 1 105 ? 11.651 9.262 -26.455 1.00 95.38 105 PRO A CA 1
ATOM 847 C C . PRO A 1 105 ? 12.958 8.744 -25.848 1.00 95.38 105 PRO A C 1
ATOM 849 O O . PRO A 1 105 ? 13.247 8.997 -24.682 1.00 95.38 105 PRO A O 1
ATOM 852 N N . SER A 1 106 ? 13.754 8.067 -26.675 1.00 95.69 106 SER A N 1
ATOM 853 C CA . SER A 1 106 ? 15.152 7.756 -26.375 1.00 95.69 106 SER A CA 1
ATOM 854 C C . SER A 1 106 ? 15.960 9.042 -26.175 1.00 95.69 106 SER A C 1
ATOM 856 O O . SER A 1 106 ? 15.841 9.983 -26.969 1.00 95.69 106 SER A O 1
ATOM 858 N N . VAL A 1 107 ? 16.829 9.063 -25.166 1.00 95.06 107 VAL A N 1
ATOM 859 C CA . VAL A 1 107 ? 17.787 10.152 -24.922 1.00 95.06 107 VAL A CA 1
ATOM 860 C C . VAL A 1 107 ? 18.829 10.212 -26.038 1.00 95.06 107 VAL A C 1
ATOM 862 O O . VAL A 1 107 ? 19.240 11.304 -26.431 1.00 95.06 107 VAL A O 1
ATOM 865 N N . ALA A 1 108 ? 19.214 9.067 -26.612 1.00 93.44 108 ALA A N 1
ATOM 866 C CA . ALA A 1 108 ? 20.111 9.030 -27.767 1.00 93.44 108 ALA A CA 1
ATOM 867 C C . ALA A 1 108 ? 19.459 9.604 -29.042 1.00 93.44 108 ALA A C 1
ATOM 869 O O . ALA A 1 108 ? 20.143 10.162 -29.906 1.00 93.44 108 ALA A O 1
ATOM 870 N N . HIS A 1 109 ? 18.132 9.497 -29.170 1.00 93.25 109 HIS A N 1
ATOM 871 C CA . HIS A 1 109 ? 17.392 9.899 -30.370 1.00 93.25 109 HIS A CA 1
ATOM 872 C C . HIS A 1 109 ? 16.105 10.693 -30.064 1.00 93.25 109 HIS A C 1
ATOM 874 O O . HIS A 1 109 ? 15.017 10.302 -30.504 1.00 93.25 109 HIS A O 1
ATOM 880 N N . PRO A 1 110 ? 16.198 11.876 -29.426 1.00 91.62 110 PRO A N 1
ATOM 881 C CA . PRO A 1 110 ? 15.043 12.566 -28.837 1.00 91.62 110 PRO A CA 1
ATOM 882 C C . PRO A 1 110 ? 14.001 13.035 -29.865 1.00 91.62 110 PRO A C 1
ATOM 884 O O . PRO A 1 110 ? 12.817 13.168 -29.559 1.00 91.62 110 PRO A O 1
ATOM 887 N N . LYS A 1 111 ? 14.420 13.268 -31.116 1.00 92.31 111 LYS A N 1
ATOM 888 C CA . LYS A 1 111 ? 13.540 13.720 -32.210 1.00 92.31 111 LYS A CA 1
ATOM 889 C C . LYS A 1 111 ? 12.932 12.571 -33.022 1.00 92.31 111 LYS A C 1
ATOM 891 O O . LYS A 1 111 ? 12.054 12.810 -33.852 1.00 92.31 111 LYS A O 1
ATOM 896 N N . SER A 1 112 ? 13.379 11.329 -32.821 1.00 92.62 112 SER A N 1
ATOM 897 C CA . SER A 1 112 ? 12.909 10.199 -33.622 1.00 92.62 112 SER A CA 1
ATOM 898 C C . SER A 1 112 ? 11.590 9.648 -33.090 1.00 92.62 112 SER A C 1
ATOM 900 O O . SER A 1 112 ? 11.454 9.306 -31.919 1.00 92.62 112 SER A O 1
ATOM 902 N N . LYS A 1 113 ? 10.605 9.489 -33.979 1.00 90.06 113 LYS A N 1
ATOM 903 C CA . LYS A 1 113 ? 9.375 8.745 -33.663 1.00 90.06 113 LYS A CA 1
ATOM 904 C C . LYS A 1 113 ? 9.587 7.228 -33.644 1.00 90.06 113 LYS A C 1
ATOM 906 O O . LYS A 1 113 ? 8.772 6.528 -33.061 1.00 90.06 113 LYS A O 1
ATOM 911 N N . LYS A 1 114 ? 10.664 6.737 -34.270 1.00 91.56 114 LYS A N 1
ATOM 912 C CA . LYS A 1 114 ? 10.995 5.306 -34.369 1.00 91.56 114 LYS A CA 1
ATOM 913 C C . LYS A 1 114 ? 11.776 4.782 -33.160 1.00 91.56 114 LYS A C 1
ATOM 915 O O . LYS A 1 114 ? 11.774 3.583 -32.929 1.00 91.56 114 LYS A O 1
ATOM 920 N N . HIS A 1 115 ? 12.425 5.667 -32.403 1.00 92.06 115 HIS A N 1
ATOM 921 C CA . HIS A 1 115 ? 13.218 5.326 -31.216 1.00 92.06 115 HIS A CA 1
ATOM 922 C C . HIS A 1 115 ? 12.509 5.826 -29.954 1.00 92.06 115 HIS A C 1
ATOM 924 O O . HIS A 1 115 ? 13.006 6.693 -29.236 1.00 92.06 115 HIS A O 1
ATOM 930 N N . ARG A 1 116 ? 11.285 5.337 -29.747 1.00 95.06 116 ARG A N 1
ATOM 931 C CA . ARG A 1 116 ? 10.478 5.609 -28.555 1.00 95.06 116 ARG A CA 1
ATOM 932 C C . ARG A 1 116 ? 10.176 4.297 -27.858 1.00 95.06 116 ARG A C 1
ATOM 934 O O . ARG A 1 116 ? 9.891 3.306 -28.526 1.00 95.06 116 ARG A O 1
ATOM 941 N N . HIS A 1 117 ? 10.176 4.329 -26.536 1.00 96.12 117 HIS A N 1
ATOM 942 C CA . HIS A 1 117 ? 9.856 3.178 -25.703 1.00 96.12 117 HIS A CA 1
ATOM 943 C C . HIS A 1 117 ? 8.381 3.216 -25.309 1.00 96.12 117 HIS A C 1
ATOM 945 O O . HIS A 1 117 ? 7.873 4.270 -24.913 1.00 96.12 117 HIS A O 1
ATOM 951 N N . ALA A 1 118 ? 7.690 2.084 -25.453 1.00 95.44 118 ALA A N 1
ATOM 952 C CA . ALA A 1 118 ? 6.293 1.925 -25.059 1.00 95.44 118 ALA A CA 1
ATOM 953 C C . ALA A 1 118 ? 6.216 1.669 -23.550 1.00 95.44 118 ALA A C 1
ATOM 955 O O . ALA A 1 118 ? 6.445 0.553 -23.093 1.00 95.44 118 ALA A O 1
ATOM 956 N N . LEU A 1 119 ? 5.896 2.696 -22.764 1.00 95.31 119 LEU A N 1
ATOM 957 C CA . LEU A 1 119 ? 5.745 2.546 -21.314 1.00 95.31 119 LEU A CA 1
ATOM 958 C C . LEU A 1 119 ? 4.364 2.014 -20.933 1.00 95.31 119 LEU A C 1
ATOM 960 O O . LEU A 1 119 ? 4.228 1.371 -19.895 1.00 95.31 119 LEU A O 1
ATOM 964 N N . LYS A 1 120 ? 3.339 2.243 -21.766 1.00 93.62 120 LYS A N 1
ATOM 965 C CA . LYS A 1 120 ? 1.970 1.762 -21.511 1.00 93.62 120 LYS A CA 1
ATOM 966 C C . LYS A 1 120 ? 1.877 0.238 -21.364 1.00 93.62 120 LYS A C 1
ATOM 968 O O . LYS A 1 120 ? 1.100 -0.232 -20.547 1.00 93.62 120 LYS A O 1
ATOM 973 N N . ASP A 1 121 ? 2.696 -0.505 -22.107 1.00 93.06 121 ASP A N 1
ATOM 974 C CA . ASP A 1 121 ? 2.636 -1.970 -22.172 1.00 93.06 121 ASP A CA 1
ATOM 975 C C . ASP A 1 121 ? 3.458 -2.625 -21.045 1.00 93.06 121 ASP A C 1
ATOM 977 O O . ASP A 1 121 ? 3.436 -3.841 -20.872 1.00 93.06 121 ASP A O 1
ATOM 981 N N . ILE A 1 122 ? 4.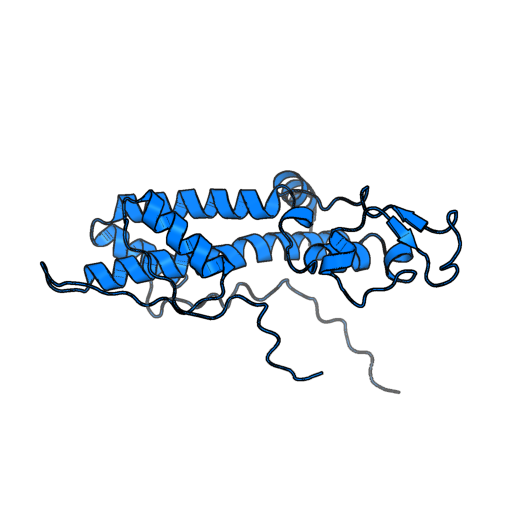184 -1.818 -20.262 1.00 95.88 122 ILE A N 1
ATOM 982 C CA . ILE A 1 122 ? 4.916 -2.276 -19.085 1.00 95.88 122 ILE A CA 1
ATOM 983 C C . ILE A 1 122 ? 3.957 -2.296 -17.903 1.00 95.88 122 ILE A C 1
ATOM 985 O O . ILE A 1 122 ? 3.527 -1.241 -17.422 1.00 95.88 122 ILE A O 1
ATOM 989 N N . THR A 1 123 ? 3.670 -3.501 -17.426 1.00 95.44 123 THR A N 1
ATOM 990 C CA . THR A 1 123 ? 2.841 -3.765 -16.252 1.00 95.44 123 THR A CA 1
ATOM 991 C C . THR A 1 123 ? 3.697 -4.215 -15.070 1.00 95.44 123 THR A C 1
ATOM 993 O O . THR A 1 123 ? 4.756 -4.835 -15.232 1.00 95.44 123 THR A O 1
ATOM 996 N N . ILE A 1 124 ? 3.238 -3.878 -13.865 1.00 97.06 124 ILE A N 1
ATOM 997 C CA . ILE A 1 124 ? 3.740 -4.449 -12.614 1.00 97.06 124 ILE A CA 1
ATOM 998 C C . ILE A 1 124 ? 2.735 -5.534 -12.208 1.00 97.06 124 ILE A C 1
ATOM 1000 O O . ILE A 1 124 ? 1.539 -5.244 -12.223 1.00 97.06 124 ILE A O 1
ATOM 1004 N N . PRO A 1 125 ? 3.171 -6.762 -11.872 1.00 97.38 125 PRO A N 1
ATOM 1005 C CA . PRO A 1 125 ? 2.263 -7.814 -11.433 1.00 97.38 125 PRO A CA 1
ATOM 1006 C C . PRO A 1 125 ? 1.417 -7.362 -10.247 1.00 97.38 125 PRO A C 1
ATOM 1008 O O . PRO A 1 125 ? 1.956 -6.858 -9.257 1.00 97.38 125 PRO A O 1
ATOM 1011 N N . GLY A 1 126 ? 0.109 -7.588 -10.348 1.00 95.69 126 GLY A N 1
ATOM 1012 C CA . GLY A 1 126 ? -0.816 -7.372 -9.243 1.00 95.69 126 GLY A CA 1
ATOM 1013 C C . GLY A 1 126 ? -0.605 -8.383 -8.111 1.00 95.69 126 GLY A C 1
ATOM 1014 O O . GLY A 1 126 ? 0.170 -9.337 -8.236 1.00 95.69 126 GLY A O 1
ATOM 1015 N N . LEU A 1 127 ? -1.315 -8.199 -6.998 1.00 93.31 127 LEU A N 1
ATOM 1016 C CA . LEU A 1 127 ? -1.092 -8.916 -5.738 1.00 93.31 127 LEU A CA 1
ATOM 1017 C C . LEU A 1 127 ? -1.009 -10.443 -5.887 1.00 93.31 127 LEU A C 1
ATOM 1019 O O . LEU A 1 127 ? -0.049 -11.060 -5.424 1.00 93.31 127 LEU A O 1
ATOM 1023 N N . ASP A 1 128 ? -1.993 -11.054 -6.546 1.00 94.19 128 ASP A N 1
ATOM 1024 C CA . ASP A 1 128 ? -2.078 -12.513 -6.675 1.00 94.19 128 ASP A CA 1
ATOM 1025 C C . ASP A 1 128 ? -0.963 -13.089 -7.553 1.00 94.19 128 ASP A C 1
ATOM 1027 O O . ASP A 1 128 ? -0.394 -14.143 -7.252 1.00 94.19 128 ASP A O 1
ATOM 1031 N N . GLU A 1 129 ? -0.628 -12.399 -8.644 1.00 96.25 129 GLU A N 1
ATOM 1032 C CA . GLU A 1 129 ? 0.475 -12.791 -9.519 1.00 96.25 129 GLU A CA 1
ATOM 1033 C C . GLU A 1 129 ? 1.816 -12.625 -8.802 1.00 96.25 129 GLU A C 1
ATOM 1035 O O . GLU A 1 129 ? 2.650 -13.533 -8.840 1.00 96.25 129 GLU A O 1
ATOM 1040 N N . ALA A 1 130 ? 1.984 -11.521 -8.072 1.00 95.00 130 ALA A N 1
ATOM 1041 C CA . ALA A 1 130 ? 3.162 -11.259 -7.265 1.00 95.00 130 ALA A CA 1
ATOM 1042 C C . ALA A 1 130 ? 3.379 -12.340 -6.204 1.00 95.00 130 ALA A C 1
ATOM 1044 O O . ALA A 1 130 ? 4.479 -12.881 -6.091 1.00 95.00 130 ALA A O 1
ATOM 1045 N N . PHE A 1 131 ? 2.336 -12.718 -5.461 1.00 93.38 131 PHE A N 1
ATOM 1046 C CA . PHE A 1 131 ? 2.434 -13.797 -4.479 1.00 93.38 131 PHE A CA 1
ATOM 1047 C C . PHE A 1 131 ? 2.752 -15.142 -5.122 1.00 93.38 131 PHE A C 1
ATOM 1049 O O . PHE A 1 131 ? 3.566 -15.886 -4.579 1.00 93.38 131 PHE A O 1
ATOM 1056 N N . ARG A 1 132 ? 2.158 -15.452 -6.278 1.00 95.75 132 ARG A N 1
ATOM 1057 C CA . ARG A 1 132 ? 2.464 -16.688 -7.009 1.00 95.75 132 ARG A CA 1
ATOM 1058 C C . ARG A 1 132 ? 3.931 -16.734 -7.442 1.00 95.75 132 ARG A C 1
ATOM 1060 O O . ARG A 1 132 ? 4.576 -17.763 -7.260 1.00 95.75 132 ARG A O 1
ATOM 1067 N N . GLU A 1 133 ? 4.456 -15.628 -7.972 1.00 93.75 133 GLU A N 1
ATOM 1068 C CA . GLU A 1 133 ? 5.862 -15.503 -8.378 1.00 93.75 133 GLU A CA 1
ATOM 1069 C C . GLU A 1 133 ? 6.801 -15.651 -7.169 1.00 93.75 133 GLU A C 1
ATOM 1071 O O . GLU A 1 133 ? 7.743 -16.444 -7.198 1.00 93.75 133 GLU A O 1
ATOM 1076 N N . LEU A 1 134 ? 6.511 -14.949 -6.071 1.00 93.75 134 LEU A N 1
ATOM 1077 C CA . LEU A 1 134 ? 7.336 -14.966 -4.862 1.00 93.75 134 LEU A CA 1
ATOM 1078 C C . LEU A 1 134 ? 7.257 -16.291 -4.093 1.00 93.75 134 LEU A C 1
ATOM 1080 O O . LEU A 1 134 ? 8.242 -16.689 -3.480 1.00 93.75 134 LEU A O 1
ATOM 1084 N N . ALA A 1 135 ? 6.127 -17.000 -4.131 1.00 93.12 135 ALA A N 1
ATOM 1085 C CA . ALA A 1 135 ? 5.986 -18.312 -3.497 1.00 93.12 135 ALA A CA 1
ATOM 1086 C C . ALA A 1 135 ? 6.802 -19.404 -4.208 1.00 93.12 135 ALA A C 1
ATOM 1088 O O . ALA A 1 135 ? 7.182 -20.391 -3.582 1.00 93.12 135 ALA A O 1
ATOM 1089 N N . ALA A 1 136 ? 7.095 -19.228 -5.499 1.00 92.69 136 ALA A N 1
ATOM 1090 C CA . ALA A 1 136 ? 7.950 -20.135 -6.262 1.00 92.69 136 ALA A CA 1
ATOM 1091 C C . ALA A 1 136 ? 9.454 -19.923 -5.992 1.00 92.69 136 ALA A C 1
ATOM 1093 O O . ALA A 1 136 ? 10.289 -20.702 -6.461 1.00 92.69 136 ALA A O 1
ATOM 1094 N N . PHE A 1 137 ? 9.827 -18.865 -5.266 1.00 91.62 137 PHE A N 1
ATOM 1095 C CA . PHE A 1 137 ? 11.210 -18.615 -4.884 1.00 91.62 137 PHE A CA 1
ATOM 1096 C C . PHE A 1 137 ? 11.627 -19.509 -3.709 1.00 91.62 137 PHE A C 1
ATOM 1098 O O . PHE A 1 137 ? 11.117 -19.377 -2.598 1.00 91.62 137 PHE A O 1
ATOM 1105 N N . ASP A 1 138 ? 12.621 -20.368 -3.946 1.00 90.38 138 ASP A N 1
ATOM 1106 C CA . ASP A 1 138 ? 13.290 -21.140 -2.899 1.00 90.38 138 ASP A CA 1
ATOM 1107 C C . ASP A 1 138 ? 14.635 -20.482 -2.514 1.00 90.38 138 ASP A C 1
ATOM 1109 O O . ASP A 1 138 ? 15.597 -20.543 -3.296 1.00 90.38 138 ASP A O 1
ATOM 1113 N N . PRO A 1 139 ? 14.740 -19.877 -1.311 1.00 89.56 139 PRO A N 1
ATOM 1114 C CA . PRO A 1 139 ? 15.977 -19.259 -0.839 1.00 89.56 139 PRO A CA 1
ATOM 1115 C C . PRO A 1 139 ? 17.103 -20.264 -0.552 1.00 89.56 139 PRO A C 1
ATOM 1117 O O . PRO A 1 139 ? 18.255 -19.845 -0.426 1.00 89.56 139 PRO A O 1
ATOM 1120 N N . GLY A 1 140 ? 16.799 -21.561 -0.430 1.00 92.12 140 GLY A N 1
ATOM 1121 C CA . GLY A 1 140 ? 17.786 -22.630 -0.270 1.00 92.12 140 GLY A CA 1
ATOM 1122 C C . GLY A 1 140 ? 18.412 -23.081 -1.592 1.00 92.12 140 GLY A C 1
ATOM 1123 O O . GLY A 1 140 ? 19.568 -23.503 -1.602 1.00 92.12 140 GLY A O 1
ATOM 1124 N N . ALA A 1 141 ? 17.687 -22.954 -2.707 1.00 95.06 141 ALA A N 1
ATOM 1125 C CA . ALA A 1 141 ? 18.139 -23.421 -4.019 1.00 95.06 141 ALA A CA 1
ATOM 1126 C C . ALA A 1 141 ? 18.860 -22.347 -4.848 1.00 95.06 141 ALA A C 1
ATOM 1128 O O . ALA A 1 141 ? 19.763 -22.669 -5.623 1.00 95.06 141 ALA A O 1
ATOM 1129 N N . ARG A 1 142 ? 18.470 -21.069 -4.731 1.00 95.31 142 ARG A N 1
ATOM 1130 C CA . ARG A 1 142 ? 19.074 -19.985 -5.526 1.00 95.31 142 ARG A CA 1
ATOM 1131 C C . ARG A 1 142 ? 18.985 -18.616 -4.862 1.00 95.31 142 ARG A C 1
ATOM 1133 O O . ARG A 1 142 ? 18.188 -18.372 -3.966 1.00 95.31 142 ARG A O 1
ATOM 1140 N N . ALA A 1 143 ? 19.779 -17.678 -5.374 1.00 94.31 143 ALA A N 1
ATOM 1141 C CA . ALA A 1 143 ? 19.624 -16.265 -5.048 1.00 94.31 143 ALA A CA 1
ATOM 1142 C C . ALA A 1 143 ? 18.365 -15.670 -5.708 1.00 94.31 143 ALA A C 1
ATOM 1144 O O . ALA A 1 143 ? 17.949 -16.096 -6.791 1.00 94.31 143 ALA A O 1
ATOM 1145 N N . SER A 1 144 ? 17.798 -14.639 -5.078 1.00 94.25 144 SER A N 1
ATOM 1146 C CA . SER A 1 144 ? 16.671 -13.893 -5.639 1.00 94.25 144 SER A CA 1
ATOM 1147 C C . SER A 1 144 ? 17.081 -13.052 -6.851 1.00 94.25 144 SER A C 1
ATOM 1149 O O . SER A 1 144 ? 18.169 -12.455 -6.904 1.00 94.25 144 SER A O 1
ATOM 1151 N N . THR A 1 145 ? 16.188 -12.970 -7.832 1.00 95.94 145 THR A N 1
ATOM 1152 C CA . THR A 1 145 ? 16.336 -12.111 -9.008 1.00 95.94 145 THR A CA 1
ATOM 1153 C C . THR A 1 145 ? 16.074 -10.644 -8.650 1.00 95.94 145 THR A C 1
ATOM 1155 O O . THR A 1 145 ? 15.567 -10.313 -7.577 1.00 95.94 145 THR A O 1
ATOM 1158 N N . LYS A 1 146 ? 16.443 -9.716 -9.544 1.00 95.75 146 LYS A N 1
ATOM 1159 C CA . LYS A 1 146 ? 16.108 -8.291 -9.358 1.00 95.75 146 LYS A CA 1
ATOM 1160 C C . LYS A 1 146 ? 14.594 -8.075 -9.345 1.00 95.75 146 LYS A C 1
ATOM 1162 O O . LYS A 1 146 ? 14.131 -7.313 -8.504 1.00 95.75 146 LYS A O 1
ATOM 1167 N N . ARG A 1 147 ? 13.875 -8.777 -10.229 1.00 96.38 147 ARG A N 1
ATOM 1168 C CA . ARG A 1 147 ? 12.416 -8.755 -10.346 1.00 96.38 147 ARG A CA 1
ATOM 1169 C C . ARG A 1 147 ? 11.741 -9.194 -9.048 1.00 96.38 147 ARG A C 1
ATOM 1171 O O . ARG A 1 147 ? 10.990 -8.419 -8.477 1.00 96.38 147 ARG A O 1
ATOM 1178 N N . GLU A 1 148 ? 12.117 -10.352 -8.509 1.00 94.94 148 GLU A N 1
ATOM 1179 C CA . GLU A 1 148 ? 11.573 -10.853 -7.236 1.00 94.94 148 GLU A CA 1
ATOM 1180 C C . GLU A 1 148 ? 11.818 -9.875 -6.083 1.00 94.94 148 GLU A C 1
ATOM 1182 O O . GLU A 1 148 ? 10.939 -9.636 -5.261 1.00 94.94 148 GLU A O 1
ATOM 1187 N N . ARG A 1 149 ? 13.008 -9.261 -6.021 1.00 95.38 149 ARG A N 1
ATOM 1188 C CA . ARG A 1 149 ? 13.319 -8.288 -4.964 1.00 95.38 149 ARG A CA 1
ATOM 1189 C C . ARG A 1 149 ? 12.476 -7.021 -5.054 1.00 95.38 149 ARG A C 1
ATOM 1191 O O . ARG A 1 149 ? 12.006 -6.556 -4.019 1.00 95.38 149 ARG A O 1
ATOM 1198 N N . VAL A 1 150 ? 12.327 -6.443 -6.248 1.00 96.50 150 VAL A N 1
ATOM 1199 C CA . VAL A 1 150 ? 11.507 -5.233 -6.411 1.00 96.50 150 VAL A CA 1
ATOM 1200 C C . VAL A 1 150 ? 10.029 -5.550 -6.189 1.00 96.50 150 VAL A C 1
ATOM 1202 O O . VAL A 1 150 ? 9.352 -4.791 -5.507 1.00 96.50 150 VAL A O 1
ATOM 1205 N N . LEU A 1 151 ? 9.562 -6.714 -6.644 1.00 96.12 151 LEU A N 1
ATOM 1206 C CA . LEU A 1 151 ? 8.183 -7.151 -6.463 1.00 96.12 151 LEU A CA 1
ATOM 1207 C C . LEU A 1 151 ? 7.846 -7.359 -4.983 1.00 96.12 151 LEU A C 1
ATOM 1209 O O . LEU A 1 151 ? 6.860 -6.822 -4.489 1.00 96.12 151 LEU A O 1
ATOM 1213 N N . ALA A 1 152 ? 8.717 -8.052 -4.242 1.00 95.00 152 ALA A N 1
ATOM 1214 C CA . ALA A 1 152 ? 8.563 -8.218 -2.799 1.00 95.00 152 ALA A CA 1
ATOM 1215 C C . ALA A 1 152 ? 8.548 -6.873 -2.059 1.00 95.00 152 ALA A C 1
ATOM 1217 O O . ALA A 1 152 ? 7.784 -6.703 -1.113 1.00 95.00 152 ALA A O 1
ATOM 1218 N N . LYS A 1 153 ? 9.375 -5.910 -2.487 1.00 95.12 153 LYS A N 1
ATOM 1219 C CA . LYS A 1 153 ? 9.409 -4.566 -1.899 1.00 95.12 153 LYS A CA 1
ATOM 1220 C C . LYS A 1 153 ? 8.096 -3.812 -2.133 1.00 95.12 153 LYS A C 1
ATOM 1222 O O . LYS A 1 153 ? 7.554 -3.304 -1.161 1.00 95.12 153 LYS A O 1
ATOM 1227 N N . ILE A 1 154 ? 7.570 -3.812 -3.360 1.00 95.12 154 ILE A N 1
ATOM 1228 C CA . ILE A 1 154 ? 6.279 -3.183 -3.699 1.00 95.12 154 ILE A CA 1
ATOM 1229 C C . ILE A 1 154 ? 5.151 -3.774 -2.846 1.00 95.12 154 ILE A C 1
ATOM 1231 O O . ILE A 1 154 ? 4.393 -3.034 -2.224 1.00 95.12 154 ILE A O 1
ATOM 1235 N N . VAL A 1 155 ? 5.085 -5.108 -2.738 1.00 94.00 155 VAL A N 1
ATOM 1236 C CA . VAL A 1 155 ? 4.080 -5.779 -1.899 1.00 94.00 155 VAL A CA 1
ATOM 1237 C C . VAL A 1 155 ? 4.218 -5.344 -0.441 1.00 94.00 155 VAL A C 1
ATOM 1239 O O . VAL A 1 155 ? 3.241 -4.909 0.163 1.00 94.00 155 VAL A O 1
ATOM 1242 N N . VAL A 1 156 ? 5.424 -5.423 0.133 1.00 92.56 156 VAL A N 1
ATOM 1243 C CA . VAL A 1 156 ? 5.663 -5.014 1.527 1.00 92.56 156 VAL A CA 1
ATOM 1244 C C . VAL A 1 156 ? 5.246 -3.564 1.754 1.00 92.56 156 VAL A C 1
ATOM 1246 O O . VAL A 1 156 ? 4.594 -3.283 2.758 1.00 92.56 156 VAL A O 1
ATOM 1249 N N . ASP A 1 157 ? 5.571 -2.666 0.829 1.00 91.75 157 ASP A N 1
ATOM 1250 C CA . ASP A 1 157 ? 5.222 -1.255 0.949 1.00 91.75 157 ASP A CA 1
ATOM 1251 C C . ASP A 1 157 ? 3.714 -1.041 0.931 1.00 91.75 157 ASP A C 1
ATOM 1253 O O . ASP A 1 157 ? 3.208 -0.401 1.849 1.00 91.75 157 ASP A O 1
ATOM 1257 N N . GLY A 1 158 ? 2.977 -1.656 -0.000 1.00 91.31 158 GLY A N 1
ATOM 1258 C CA . GLY A 1 158 ? 1.514 -1.550 -0.033 1.00 91.31 158 GLY A CA 1
ATOM 1259 C C . GLY A 1 158 ? 0.862 -1.914 1.309 1.00 91.31 158 GLY A C 1
ATOM 1260 O O . GLY A 1 158 ? -0.016 -1.197 1.797 1.00 91.31 158 GLY A O 1
ATOM 1261 N N . PHE A 1 159 ? 1.352 -2.970 1.973 1.00 91.19 159 PHE A N 1
ATOM 1262 C CA . PHE A 1 159 ? 0.908 -3.324 3.326 1.00 91.19 159 PHE A CA 1
ATOM 1263 C C . PHE A 1 159 ? 1.342 -2.302 4.388 1.00 91.19 159 PHE A C 1
ATOM 1265 O O . PHE A 1 159 ? 0.535 -1.955 5.251 1.00 91.19 159 PHE A O 1
ATOM 1272 N N . GLN A 1 160 ? 2.593 -1.831 4.366 1.00 89.56 160 GLN A N 1
ATOM 1273 C CA . GLN A 1 160 ? 3.099 -0.881 5.366 1.00 89.56 160 GLN A CA 1
ATOM 1274 C C . GLN A 1 160 ? 2.418 0.488 5.266 1.00 89.56 160 GLN A C 1
ATOM 1276 O O . GLN A 1 160 ? 2.024 1.033 6.298 1.00 89.56 160 GLN A O 1
ATOM 1281 N N . LEU A 1 161 ? 2.216 1.013 4.054 1.00 89.19 161 LEU A N 1
ATOM 1282 C CA . LEU A 1 161 ? 1.545 2.294 3.825 1.00 89.19 161 LEU A CA 1
ATOM 1283 C C . LEU A 1 161 ? 0.149 2.308 4.456 1.00 89.19 161 LEU A C 1
ATOM 1285 O O . LEU A 1 161 ? -0.200 3.233 5.187 1.00 89.19 161 LEU A O 1
ATOM 1289 N N . ARG A 1 162 ? -0.639 1.245 4.254 1.00 90.25 162 ARG A N 1
ATOM 1290 C CA . ARG A 1 162 ? -1.999 1.161 4.814 1.00 90.25 162 ARG A CA 1
ATOM 1291 C C . ARG A 1 162 ? -2.031 0.730 6.278 1.00 90.25 162 ARG A C 1
ATOM 1293 O O . ARG A 1 162 ? -3.031 0.949 6.959 1.00 90.25 162 ARG A O 1
ATOM 1300 N N . LEU A 1 163 ? -0.941 0.183 6.813 1.00 89.88 163 LEU A N 1
ATOM 1301 C CA . LEU A 1 163 ? -0.842 -0.110 8.243 1.00 89.88 163 LEU A CA 1
ATOM 1302 C C . LEU A 1 163 ? -0.804 1.176 9.086 1.00 89.88 163 LEU A C 1
ATOM 1304 O O . LEU A 1 163 ? -1.321 1.177 10.205 1.00 89.88 163 LEU A O 1
ATOM 1308 N N . VAL A 1 164 ? -0.247 2.270 8.550 1.00 88.38 164 VAL A N 1
ATOM 1309 C CA . VAL A 1 164 ? -0.272 3.603 9.187 1.00 88.38 164 VAL A CA 1
ATOM 1310 C C . VAL A 1 164 ? -1.709 4.109 9.335 1.00 88.38 164 VAL A C 1
ATOM 1312 O O . VAL A 1 164 ? -2.100 4.575 10.405 1.00 88.38 164 VAL A O 1
ATOM 1315 N N . ASP A 1 165 ? -2.527 3.930 8.300 1.00 91.19 165 ASP A N 1
ATOM 1316 C CA . ASP A 1 165 ? -3.943 4.297 8.327 1.00 91.19 165 ASP A CA 1
ATOM 1317 C C . ASP A 1 165 ? -4.716 3.505 9.401 1.00 91.19 165 ASP A C 1
ATOM 1319 O O . ASP A 1 165 ? -5.492 4.065 10.180 1.00 91.19 165 ASP A O 1
ATOM 1323 N N . VAL A 1 166 ? -4.460 2.195 9.494 1.00 91.75 166 VAL A N 1
ATOM 1324 C CA . VAL A 1 166 ? -5.031 1.326 10.539 1.00 91.75 166 VAL A CA 1
ATOM 1325 C C . VAL A 1 166 ? -4.622 1.797 11.928 1.00 91.75 166 VAL A C 1
ATOM 1327 O O . VAL A 1 166 ? -5.459 1.891 12.826 1.00 91.75 166 VAL A O 1
ATOM 1330 N N . ALA A 1 167 ? -3.338 2.098 12.114 1.00 89.62 167 ALA A N 1
ATOM 1331 C CA . ALA A 1 167 ? -2.815 2.641 13.358 1.00 89.62 167 ALA A CA 1
ATOM 1332 C C . ALA A 1 167 ? -3.555 3.920 13.777 1.00 89.62 167 ALA A C 1
ATOM 1334 O O . ALA A 1 167 ? -3.970 4.026 14.934 1.00 89.62 167 ALA A O 1
ATOM 1335 N N . ALA A 1 168 ? -3.764 4.855 12.847 1.00 89.06 168 ALA A N 1
ATOM 1336 C CA . ALA A 1 168 ? -4.471 6.105 13.107 1.00 89.06 168 ALA A CA 1
ATOM 1337 C C . ALA A 1 168 ? -5.927 5.860 13.535 1.00 89.06 168 ALA A C 1
ATOM 1339 O O . ALA A 1 168 ? -6.359 6.365 14.572 1.00 89.06 168 ALA A O 1
ATOM 1340 N N . VAL A 1 169 ? -6.662 5.018 12.800 1.00 92.12 169 VAL A N 1
ATOM 1341 C CA . VAL A 1 169 ? -8.048 4.644 13.131 1.00 92.12 169 VAL A CA 1
ATOM 1342 C C . VAL A 1 169 ? -8.146 4.021 14.524 1.00 92.12 169 VAL A C 1
ATOM 1344 O O . VAL A 1 169 ? -8.958 4.442 15.346 1.00 92.12 169 VAL A O 1
ATOM 1347 N N . LEU A 1 170 ? -7.308 3.030 14.824 1.00 91.12 170 LEU A N 1
ATOM 1348 C CA . LEU A 1 170 ? -7.355 2.366 16.124 1.00 91.12 170 LEU A CA 1
ATOM 1349 C C . LEU A 1 170 ? -6.937 3.313 17.262 1.00 91.12 170 LEU A C 1
ATOM 1351 O O . LEU A 1 170 ? -7.465 3.207 18.364 1.00 91.12 170 LEU A O 1
ATOM 1355 N N . SER A 1 171 ? -6.038 4.267 17.003 1.00 90.12 171 SER A N 1
ATOM 1356 C CA . SER A 1 171 ? -5.611 5.255 18.005 1.00 90.12 171 SER A CA 1
ATOM 1357 C C . SER A 1 171 ? -6.718 6.246 18.340 1.00 90.12 171 SER A C 1
ATOM 1359 O O . SER A 1 171 ? -6.922 6.559 19.509 1.00 90.12 171 SER A O 1
ATOM 1361 N N . VAL A 1 172 ? -7.475 6.693 17.332 1.00 89.25 172 VAL A N 1
ATOM 1362 C CA . VAL A 1 172 ? -8.680 7.513 17.534 1.00 89.25 172 VAL A CA 1
ATOM 1363 C C . VAL A 1 172 ? -9.672 6.768 18.433 1.00 89.25 172 VAL A C 1
ATOM 1365 O O . VAL A 1 172 ? -10.183 7.342 19.390 1.00 89.25 172 VAL A O 1
ATOM 1368 N N . ALA A 1 173 ? -9.902 5.477 18.178 1.00 89.62 173 ALA A N 1
ATOM 1369 C CA . ALA A 1 173 ? -10.800 4.664 18.995 1.00 89.62 173 ALA A CA 1
ATOM 1370 C C . ALA A 1 173 ? -10.317 4.512 20.449 1.00 89.62 173 ALA A C 1
ATOM 1372 O O . ALA A 1 173 ? -11.112 4.639 21.376 1.00 89.62 173 ALA A O 1
ATOM 1373 N N . ASP A 1 174 ? -9.020 4.267 20.650 1.00 87.81 174 ASP A N 1
ATOM 1374 C CA . ASP A 1 174 ? -8.403 4.118 21.978 1.00 87.81 174 ASP A CA 1
ATOM 1375 C C . ASP A 1 174 ? -8.477 5.434 22.771 1.00 87.81 174 ASP A C 1
ATOM 1377 O O . ASP A 1 174 ? -8.789 5.425 23.963 1.00 87.81 174 ASP A O 1
ATOM 1381 N N . ALA A 1 175 ? -8.286 6.575 22.097 1.00 87.06 175 ALA A N 1
ATOM 1382 C CA . ALA A 1 175 ? -8.441 7.900 22.693 1.00 87.06 175 ALA A CA 1
ATOM 1383 C C . ALA A 1 175 ? -9.888 8.176 23.128 1.00 87.06 175 ALA A C 1
ATOM 1385 O O . ALA A 1 175 ? -10.110 8.670 24.231 1.00 87.06 175 ALA A O 1
ATOM 1386 N N . VAL A 1 176 ? -10.873 7.822 22.293 1.00 86.38 176 VAL A N 1
ATOM 1387 C CA . VAL A 1 176 ? -12.298 7.979 22.626 1.00 86.38 176 VAL A CA 1
ATOM 1388 C C . VAL A 1 176 ? -12.696 7.079 23.796 1.00 86.38 176 VAL A C 1
ATOM 1390 O O . VAL A 1 176 ? -13.384 7.541 24.699 1.00 86.38 176 VAL A O 1
ATOM 1393 N N . LEU A 1 177 ? -12.234 5.826 23.830 1.00 87.06 177 LEU A N 1
ATOM 1394 C CA . LEU A 1 177 ? -12.505 4.914 24.950 1.00 87.06 177 LEU A CA 1
ATOM 1395 C C . LEU A 1 177 ? -11.883 5.364 26.270 1.00 87.06 177 LEU A C 1
ATOM 1397 O O . LEU A 1 177 ? -12.403 5.041 27.333 1.00 87.06 177 LEU A O 1
ATOM 1401 N N . SER A 1 178 ? -10.760 6.075 26.207 1.00 85.88 178 SER A N 1
ATOM 1402 C CA . SER A 1 178 ? -10.090 6.599 27.398 1.00 85.88 178 SER A CA 1
ATOM 1403 C C . SER A 1 178 ? -10.738 7.884 27.923 1.00 85.88 178 SER A C 1
ATOM 1405 O O . SER A 1 178 ? -10.352 8.370 28.987 1.00 85.88 178 SER A O 1
ATOM 1407 N N . ALA A 1 179 ? -11.693 8.462 27.188 1.00 86.12 179 ALA A N 1
ATOM 1408 C CA . ALA A 1 179 ? -12.384 9.672 27.598 1.00 86.12 179 ALA A CA 1
ATOM 1409 C C . ALA A 1 179 ? -13.499 9.367 28.617 1.00 86.12 179 ALA A C 1
ATOM 1411 O O . ALA A 1 179 ? -14.129 8.310 28.544 1.00 86.12 179 ALA A O 1
ATOM 1412 N N . PRO A 1 180 ? -13.790 10.293 29.550 1.00 88.50 180 PRO A N 1
ATOM 1413 C CA . PRO A 1 180 ? -14.928 10.150 30.450 1.00 88.50 180 PRO A CA 1
ATOM 1414 C C . PRO A 1 180 ? -16.244 10.009 29.682 1.00 88.50 180 PRO A C 1
ATOM 1416 O O . PRO A 1 180 ? -16.441 10.637 28.639 1.00 88.50 180 PRO A O 1
ATOM 1419 N N . GLU A 1 181 ? -17.171 9.224 30.223 1.00 87.50 181 GLU A N 1
ATOM 1420 C CA . GLU A 1 181 ? -18.491 9.056 29.622 1.00 87.50 181 GLU A CA 1
ATOM 1421 C C . GLU A 1 181 ? -19.204 10.412 29.470 1.00 87.50 181 GLU A C 1
ATOM 1423 O O . GLU A 1 181 ? -19.183 11.257 30.366 1.00 87.50 181 GLU A O 1
ATOM 1428 N N . GLY A 1 182 ? -19.793 10.647 28.295 1.00 84.00 182 GLY A N 1
ATOM 1429 C CA . GLY A 1 182 ? -20.444 11.915 27.953 1.00 84.00 182 GLY A CA 1
ATOM 1430 C C . GLY A 1 182 ? -19.492 13.075 27.627 1.00 84.00 182 GLY A C 1
ATOM 1431 O O . GLY A 1 182 ? -19.963 14.145 27.233 1.00 84.00 182 GLY A O 1
ATOM 1432 N N . ALA A 1 183 ? -18.170 12.894 27.738 1.00 85.19 183 ALA A N 1
ATOM 1433 C CA . ALA A 1 183 ? -17.212 13.921 27.347 1.00 85.19 183 ALA A CA 1
ATOM 1434 C C . ALA A 1 183 ? -17.231 14.151 25.831 1.00 85.19 183 ALA A C 1
ATOM 1436 O O . ALA A 1 183 ? -17.319 13.226 25.021 1.00 85.19 183 ALA A O 1
ATOM 1437 N N . ARG A 1 184 ? -17.087 15.417 25.432 1.00 80.44 184 ARG A N 1
ATOM 1438 C CA . ARG A 1 184 ? -16.835 15.763 24.032 1.00 80.44 184 ARG A CA 1
ATOM 1439 C C . ARG A 1 184 ? -15.368 15.494 23.723 1.00 80.44 184 ARG A C 1
ATOM 1441 O O . ARG A 1 184 ? -14.495 16.112 24.325 1.00 80.44 184 ARG A O 1
ATOM 1448 N N . VAL A 1 185 ? -15.113 14.604 22.771 1.00 79.69 185 VAL A N 1
ATOM 1449 C CA . VAL A 1 185 ? -13.759 14.262 22.324 1.00 79.69 185 VAL A CA 1
ATOM 1450 C C . VAL A 1 185 ? -13.504 14.913 20.971 1.00 79.69 185 VAL A C 1
ATOM 1452 O O . VAL A 1 185 ? -14.244 14.683 20.018 1.00 79.69 185 VAL A O 1
ATOM 1455 N N . ALA A 1 186 ? -12.447 15.717 20.888 1.00 78.94 186 ALA A N 1
ATOM 1456 C CA . ALA A 1 186 ? -11.909 16.213 19.629 1.00 78.94 186 ALA A CA 1
ATOM 1457 C C . ALA A 1 186 ? -10.572 15.516 19.368 1.00 78.94 186 ALA A C 1
ATOM 1459 O O . ALA A 1 186 ? -9.681 15.560 20.216 1.00 78.94 186 ALA A O 1
ATOM 1460 N N . VAL A 1 187 ? -10.435 14.872 18.208 1.00 75.88 187 VAL A N 1
ATOM 1461 C CA . VAL A 1 187 ? -9.185 14.221 17.800 1.00 75.88 187 VAL A CA 1
ATOM 1462 C C . VAL A 1 187 ? -8.599 14.972 16.617 1.00 75.88 187 VAL A C 1
ATOM 1464 O O . VAL A 1 187 ? -9.265 15.154 15.600 1.00 75.88 187 VAL A O 1
ATOM 1467 N N . VAL A 1 188 ? -7.349 15.406 16.762 1.00 78.81 188 VAL A N 1
ATOM 1468 C CA . VAL A 1 188 ? -6.586 16.071 15.703 1.00 78.81 188 VAL A CA 1
ATOM 1469 C C . VAL A 1 188 ? -5.595 15.064 15.132 1.00 78.81 188 VAL A C 1
ATOM 1471 O O . VAL A 1 188 ? -4.754 14.539 15.862 1.00 78.81 188 VAL A O 1
ATOM 1474 N N . LEU A 1 189 ? -5.711 14.778 13.835 1.00 77.38 189 LEU A N 1
ATOM 1475 C CA . LEU A 1 189 ? -4.798 13.903 13.105 1.00 77.38 189 LEU A CA 1
ATOM 1476 C C . LEU A 1 189 ? -3.830 14.753 12.280 1.00 77.38 189 LEU A C 1
ATOM 1478 O O . LEU A 1 189 ? -4.261 15.484 11.392 1.00 77.38 189 LEU A O 1
ATOM 1482 N N . TYR A 1 190 ? -2.534 14.612 12.548 1.00 79.56 190 TYR A N 1
ATOM 1483 C CA . TYR A 1 190 ? -1.470 15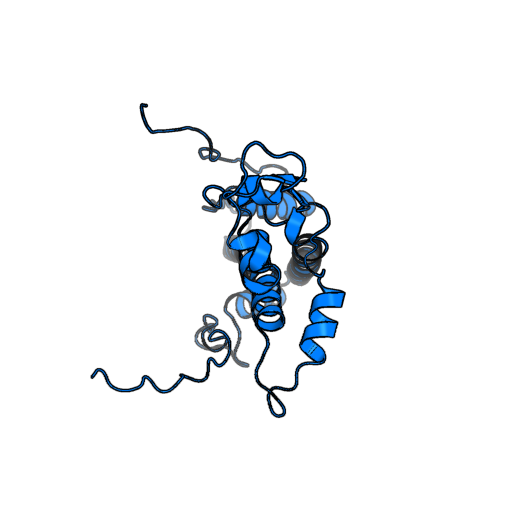.158 11.708 1.00 79.56 190 TYR A CA 1
ATOM 1484 C C . TYR A 1 190 ? -0.953 14.051 10.793 1.00 79.56 190 TYR A C 1
ATOM 1486 O O . TYR A 1 190 ? -0.296 13.120 11.259 1.00 79.56 190 TYR A O 1
ATOM 1494 N N . ALA A 1 191 ? -1.282 14.127 9.508 1.00 81.69 191 ALA A N 1
ATOM 1495 C CA . ALA A 1 191 ? -0.846 13.166 8.504 1.00 81.69 191 ALA A CA 1
ATOM 1496 C C . ALA A 1 191 ? -0.808 13.823 7.118 1.00 81.69 191 ALA A C 1
ATOM 1498 O O . ALA A 1 191 ? -1.435 14.861 6.909 1.00 81.69 191 ALA A O 1
ATOM 1499 N N . GLY A 1 192 ? -0.107 13.192 6.171 1.00 84.00 192 GLY A N 1
ATOM 1500 C CA . GLY A 1 192 ? -0.157 13.590 4.762 1.00 84.00 192 GLY A CA 1
ATOM 1501 C C . GLY A 1 192 ? -1.584 13.549 4.202 1.00 84.00 192 GLY A C 1
ATOM 1502 O O . GLY A 1 192 ? -2.486 12.936 4.790 1.00 84.00 192 GLY A O 1
ATOM 1503 N N . GLU A 1 193 ? -1.803 14.211 3.066 1.00 84.94 193 GLU A N 1
ATOM 1504 C CA . GLU A 1 193 ? -3.145 14.374 2.501 1.00 84.94 193 GLU A CA 1
ATOM 1505 C C . GLU A 1 193 ? -3.824 13.027 2.195 1.00 84.94 193 GLU A C 1
ATOM 1507 O O . GLU A 1 193 ? -4.999 12.856 2.534 1.00 84.94 193 GLU A O 1
ATOM 1512 N N . ASP A 1 194 ? -3.094 12.057 1.627 1.00 86.69 194 ASP A N 1
ATOM 1513 C CA . ASP A 1 194 ? -3.632 10.722 1.314 1.00 86.69 194 ASP A CA 1
ATOM 1514 C C . ASP A 1 194 ? -4.106 9.988 2.576 1.00 86.69 194 ASP A C 1
ATOM 1516 O O . ASP A 1 194 ? -5.259 9.563 2.668 1.00 86.69 194 ASP A O 1
ATOM 1520 N N . HIS A 1 195 ? -3.260 9.928 3.605 1.00 89.00 195 HIS A N 1
ATOM 1521 C CA . HIS A 1 195 ? -3.598 9.313 4.891 1.00 89.00 195 HIS A CA 1
ATOM 1522 C C . HIS A 1 195 ? -4.790 10.009 5.562 1.00 89.00 195 HIS A C 1
ATOM 1524 O O . HIS A 1 195 ? -5.710 9.355 6.060 1.00 89.00 195 HIS A O 1
ATOM 1530 N N . THR A 1 196 ? -4.831 11.344 5.523 1.00 88.88 196 THR A N 1
ATOM 1531 C CA . THR A 1 196 ? -5.945 12.129 6.072 1.00 88.88 196 THR A CA 1
ATOM 1532 C C . THR A 1 196 ? -7.251 11.839 5.333 1.00 88.88 196 THR A C 1
ATOM 1534 O O . THR A 1 196 ? -8.288 11.631 5.970 1.00 88.88 196 THR A O 1
ATOM 1537 N N . LYS A 1 197 ? -7.225 11.790 3.993 1.00 88.50 197 LYS A N 1
ATOM 1538 C CA . LYS A 1 197 ? -8.373 11.385 3.165 1.00 88.50 197 LYS A CA 1
ATOM 1539 C C . LYS A 1 197 ? -8.826 9.975 3.519 1.00 88.50 197 LYS A C 1
ATOM 1541 O O . LYS A 1 197 ? -10.010 9.772 3.786 1.00 88.50 197 LYS A O 1
ATOM 1546 N N . SER A 1 198 ? -7.879 9.049 3.602 1.00 90.75 198 SER A N 1
ATOM 1547 C CA . SER A 1 198 ? -8.128 7.639 3.866 1.00 90.75 198 SER A CA 1
ATOM 1548 C C . SER A 1 198 ? -8.802 7.413 5.223 1.00 90.75 198 SER A C 1
ATOM 1550 O O . SER A 1 198 ? -9.878 6.817 5.295 1.00 90.75 198 SER A O 1
ATOM 1552 N N . VAL A 1 199 ? -8.246 7.974 6.300 1.00 90.75 199 VAL A N 1
ATOM 1553 C CA . VAL A 1 199 ? -8.812 7.856 7.654 1.00 90.75 199 VAL A CA 1
ATOM 1554 C C . VAL A 1 199 ? -10.169 8.563 7.763 1.00 90.75 199 VAL A C 1
ATOM 1556 O O . VAL A 1 199 ? -11.091 8.043 8.395 1.00 90.75 199 VAL A O 1
ATOM 1559 N N . ALA A 1 200 ? -10.332 9.723 7.121 1.00 89.12 200 ALA A N 1
ATOM 1560 C CA . ALA A 1 200 ? -11.608 10.437 7.081 1.00 89.12 200 ALA A CA 1
ATOM 1561 C C . ALA A 1 200 ? -12.718 9.619 6.405 1.00 89.12 200 ALA A C 1
ATOM 1563 O O . ALA A 1 200 ? -13.847 9.583 6.894 1.00 89.12 200 ALA A O 1
ATOM 1564 N N . GLU A 1 201 ? -12.406 8.966 5.283 1.00 91.56 201 GLU A N 1
ATOM 1565 C CA . GLU A 1 201 ? -13.338 8.094 4.564 1.00 91.56 201 GLU A CA 1
ATOM 1566 C C . GLU A 1 201 ? -13.767 6.901 5.413 1.00 91.56 201 GLU A C 1
ATOM 1568 O O . GLU A 1 201 ? -14.962 6.604 5.465 1.00 91.56 201 GLU A O 1
ATOM 1573 N N . PHE A 1 202 ? -12.830 6.278 6.138 1.00 93.50 202 PHE A N 1
ATOM 1574 C CA . PHE A 1 202 ? -13.155 5.204 7.074 1.00 93.50 202 PHE A CA 1
ATOM 1575 C C . PHE A 1 202 ? -14.204 5.657 8.098 1.00 93.50 202 PHE A 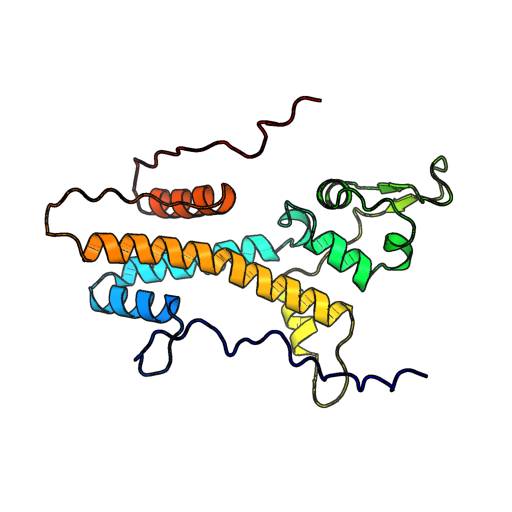C 1
ATOM 1577 O O . PHE A 1 202 ? -15.258 5.032 8.223 1.00 93.50 202 PHE A O 1
ATOM 1584 N N . TRP A 1 203 ? -13.952 6.767 8.801 1.00 91.19 203 TRP A N 1
ATOM 1585 C CA . TRP A 1 203 ? -14.860 7.258 9.843 1.00 91.19 203 TRP A CA 1
ATOM 1586 C C . TRP A 1 203 ? -16.198 7.737 9.285 1.00 91.19 203 TRP A C 1
ATOM 1588 O O . TRP A 1 203 ? -17.238 7.478 9.891 1.00 91.19 203 TRP A O 1
ATOM 1598 N N . ARG A 1 204 ? -16.207 8.345 8.094 1.00 90.19 204 ARG A N 1
ATOM 1599 C CA . ARG A 1 204 ? -17.455 8.670 7.394 1.00 90.19 204 ARG A CA 1
ATOM 1600 C C . ARG A 1 204 ? -18.275 7.415 7.103 1.00 90.19 204 ARG A C 1
ATOM 1602 O O . ARG A 1 204 ? -19.479 7.412 7.342 1.00 90.19 204 ARG A O 1
ATOM 1609 N N . GLY A 1 205 ? -17.622 6.335 6.673 1.00 90.44 205 GLY A N 1
ATOM 1610 C CA . GLY A 1 205 ? -18.251 5.023 6.497 1.00 90.44 205 GLY A CA 1
ATOM 1611 C C . GLY A 1 205 ? -18.804 4.422 7.796 1.00 90.44 205 GLY A C 1
ATOM 1612 O O . GLY A 1 205 ? -19.747 3.639 7.750 1.00 90.44 205 GLY A O 1
ATOM 1613 N N . GLN A 1 206 ? -18.277 4.824 8.958 1.00 90.38 206 GLN A N 1
ATOM 1614 C CA . GLN A 1 206 ? -18.818 4.460 10.275 1.00 90.38 206 GLN A CA 1
ATOM 1615 C C . GLN A 1 206 ? -19.931 5.410 10.770 1.00 90.38 206 GLN A C 1
ATOM 1617 O O . GLN A 1 206 ? -20.392 5.262 11.900 1.00 90.38 206 GLN A O 1
ATOM 1622 N N . GLY A 1 207 ? -20.373 6.374 9.953 1.00 87.00 207 GLY A N 1
ATOM 1623 C CA . GLY A 1 207 ? -21.467 7.299 10.276 1.00 87.00 207 GLY A CA 1
ATOM 1624 C C . GLY A 1 207 ? -21.039 8.642 10.877 1.00 87.00 207 GLY A C 1
ATOM 1625 O O . GLY A 1 207 ? -21.896 9.407 11.316 1.00 87.00 207 GLY A O 1
ATOM 1626 N N . PHE A 1 208 ? -19.742 8.965 10.894 1.00 83.00 208 PHE A N 1
ATOM 1627 C CA . PHE A 1 208 ? -19.256 10.253 11.398 1.00 83.00 208 PHE A CA 1
ATOM 1628 C C . PHE A 1 208 ? -19.352 11.335 10.310 1.00 83.00 208 PHE A C 1
ATOM 1630 O O . PHE A 1 208 ? -18.806 11.189 9.217 1.00 83.00 208 PHE A O 1
ATOM 1637 N N . SER A 1 209 ? -20.039 12.443 10.602 1.00 65.62 209 SER A N 1
ATOM 1638 C CA . SER A 1 209 ? -20.352 13.499 9.622 1.00 65.62 209 SER A CA 1
ATOM 1639 C C . SER A 1 209 ? -19.463 14.747 9.708 1.00 65.62 209 SER A C 1
ATOM 1641 O O . SER A 1 209 ? -19.418 15.522 8.755 1.00 65.62 209 SER A O 1
ATOM 1643 N N . SER A 1 210 ? -18.714 14.942 10.799 1.00 59.38 210 SER A N 1
ATOM 1644 C CA . SER A 1 210 ? -17.892 16.138 11.039 1.00 59.38 210 SER A CA 1
ATOM 1645 C C . SER A 1 210 ? -16.393 15.839 10.936 1.00 59.38 210 SER A C 1
ATOM 1647 O O . SER A 1 210 ? -15.707 15.701 11.949 1.00 59.38 210 SER A O 1
ATOM 1649 N N . VAL A 1 211 ? -15.871 15.742 9.713 1.00 61.38 211 VAL A N 1
ATOM 1650 C CA . VAL A 1 211 ? -14.418 15.716 9.484 1.00 61.38 211 VAL A CA 1
ATOM 1651 C C . VAL A 1 211 ? -13.989 17.066 8.918 1.00 61.38 211 VAL A C 1
ATOM 1653 O O . VAL A 1 211 ? -14.208 17.345 7.741 1.00 61.38 211 VAL A O 1
ATOM 1656 N N . GLY A 1 212 ? -13.403 17.913 9.767 1.00 56.06 212 GLY A N 1
ATOM 1657 C CA . GLY A 1 212 ? -12.744 19.148 9.341 1.00 56.06 212 GLY A CA 1
ATOM 1658 C C . GLY A 1 212 ? -11.319 18.860 8.873 1.00 56.06 212 GLY A C 1
ATOM 1659 O O . GLY A 1 212 ? -10.617 18.068 9.498 1.00 56.06 212 GLY A O 1
ATOM 1660 N N . ARG A 1 213 ? -10.887 19.491 7.777 1.00 58.66 213 ARG A N 1
ATOM 1661 C CA . ARG A 1 213 ? -9.489 19.470 7.324 1.00 58.66 213 ARG A CA 1
ATOM 1662 C C . ARG A 1 213 ? -8.883 20.850 7.527 1.00 58.66 213 ARG A C 1
ATOM 1664 O O . ARG A 1 213 ? -9.514 21.845 7.183 1.00 58.66 213 ARG A O 1
ATOM 1671 N N . VAL A 1 214 ? -7.678 20.892 8.082 1.00 53.81 214 VAL A N 1
ATOM 1672 C CA . VAL A 1 214 ? -6.896 22.116 8.274 1.00 53.81 214 VAL A CA 1
ATOM 1673 C C . VAL A 1 214 ? -5.474 21.817 7.804 1.00 53.81 214 VAL A C 1
ATOM 1675 O O . VAL A 1 214 ? -4.846 20.909 8.341 1.00 53.81 214 VAL A O 1
ATOM 1678 N N . GLY A 1 215 ? -4.993 22.536 6.788 1.00 53.53 215 GLY A N 1
ATOM 1679 C CA . GLY A 1 215 ? -3.662 22.346 6.197 1.00 53.53 215 GLY A CA 1
ATOM 1680 C C . GLY A 1 215 ? -3.614 22.747 4.719 1.00 53.53 215 GLY A C 1
ATOM 1681 O O . GLY A 1 215 ? -4.661 22.836 4.078 1.00 53.53 215 GLY A O 1
ATOM 1682 N N . LYS A 1 216 ? -2.406 23.000 4.198 1.00 52.16 216 LYS A N 1
ATOM 1683 C CA . LYS A 1 216 ? -2.160 23.211 2.763 1.00 52.16 216 LYS A CA 1
ATOM 1684 C C . LYS A 1 216 ? -2.183 21.852 2.048 1.00 52.16 216 LYS A C 1
ATOM 1686 O O . LYS A 1 216 ? -1.601 20.897 2.554 1.00 52.16 216 LYS A O 1
ATOM 1691 N N . SER A 1 217 ? -2.878 21.751 0.917 1.00 52.94 217 SER A N 1
ATOM 1692 C CA . SER A 1 217 ? -2.696 20.648 -0.037 1.00 52.94 217 SER A CA 1
ATOM 1693 C C . SER A 1 217 ? -1.408 20.902 -0.814 1.00 52.94 217 SER A C 1
ATOM 1695 O O . SER A 1 217 ? -1.181 22.048 -1.209 1.00 52.94 217 SER A O 1
ATOM 1697 N N . ASP A 1 218 ? -0.585 19.875 -1.021 1.00 50.53 218 ASP A N 1
ATOM 1698 C CA . ASP A 1 218 ? 0.663 19.990 -1.781 1.00 50.53 218 ASP A CA 1
ATOM 1699 C C . ASP A 1 218 ? 0.370 20.641 -3.147 1.00 50.53 218 ASP A C 1
ATOM 1701 O O . ASP A 1 218 ? -0.406 20.116 -3.948 1.00 50.53 218 ASP A O 1
ATOM 1705 N N . GLY A 1 219 ? 0.896 21.851 -3.365 1.00 46.47 219 GLY A N 1
ATOM 1706 C CA . GLY A 1 219 ? 0.598 22.662 -4.551 1.00 46.47 219 GLY A CA 1
ATOM 1707 C C . GLY A 1 219 ? 0.646 24.182 -4.363 1.00 46.47 219 GLY A C 1
ATOM 1708 O O . GLY A 1 219 ? 0.624 24.906 -5.356 1.00 46.47 219 GLY A O 1
ATOM 1709 N N . GLU A 1 220 ? 0.739 24.701 -3.137 1.00 40.03 220 GLU A N 1
ATOM 1710 C CA . GLU A 1 220 ? 1.173 26.090 -2.946 1.00 40.03 220 GLU A CA 1
ATOM 1711 C C . GLU A 1 220 ? 2.705 26.131 -3.015 1.00 40.03 220 GLU A C 1
ATOM 1713 O O . GLU A 1 220 ? 3.376 25.906 -2.010 1.00 40.03 220 GLU A O 1
ATOM 1718 N N . ASP A 1 221 ? 3.237 26.354 -4.224 1.00 44.12 221 ASP A N 1
ATOM 1719 C CA . ASP A 1 221 ? 4.637 26.725 -4.481 1.00 44.12 221 ASP A CA 1
ATOM 1720 C C . ASP A 1 221 ? 4.999 27.917 -3.567 1.00 44.12 221 ASP A C 1
ATOM 1722 O O . ASP A 1 221 ? 4.736 29.075 -3.891 1.00 44.12 221 ASP A O 1
ATOM 1726 N N . ASP A 1 222 ? 5.587 27.638 -2.402 1.00 46.06 222 ASP A N 1
ATOM 1727 C CA . ASP A 1 222 ? 6.120 28.651 -1.477 1.00 46.06 222 ASP A CA 1
ATOM 1728 C C . ASP A 1 222 ? 7.527 29.139 -1.916 1.00 46.06 222 ASP A C 1
ATOM 1730 O O . ASP A 1 222 ? 8.208 29.843 -1.168 1.00 46.06 222 ASP A O 1
ATOM 1734 N N . GLU A 1 223 ? 7.976 28.814 -3.136 1.00 34.53 223 GLU A N 1
ATOM 1735 C CA . GLU A 1 223 ? 9.218 29.345 -3.711 1.00 34.53 223 GLU A CA 1
ATOM 1736 C C . GLU A 1 223 ? 8.939 30.467 -4.731 1.00 34.53 223 GLU A C 1
ATOM 1738 O O . GLU A 1 223 ? 8.307 30.228 -5.765 1.00 34.53 223 GLU A O 1
ATOM 1743 N N . PRO A 1 224 ? 9.432 31.703 -4.506 1.00 40.50 224 PRO A N 1
ATOM 1744 C CA . PRO A 1 224 ? 9.442 32.717 -5.550 1.00 40.50 224 PRO A CA 1
ATOM 1745 C C . PRO A 1 224 ? 10.428 32.296 -6.650 1.00 40.50 224 PRO A C 1
ATOM 1747 O O . PRO A 1 224 ? 11.629 32.186 -6.398 1.00 40.50 224 PRO A O 1
ATOM 1750 N N . ARG A 1 225 ? 9.912 32.058 -7.861 1.00 36.88 225 ARG A N 1
ATOM 1751 C CA . ARG A 1 225 ? 10.719 31.925 -9.086 1.00 36.88 225 ARG A CA 1
ATOM 1752 C C . ARG A 1 225 ? 11.354 33.249 -9.496 1.00 36.88 225 ARG A C 1
ATOM 1754 O O . ARG A 1 225 ? 10.674 34.292 -9.359 1.00 36.88 225 ARG A O 1
#

Foldseek 3Di:
DDDDPDPDPCPDDPPVPQPFPPPDVVTDRPLRVLLVVCVVLVNVVLSVLLVVLLVVQLQVCQQFVLVNVQQLPLVLLQCVQPVVVQNVFFDDPGNNVLSPDQWTAGNVCRPDPVRIDGSVPDGQHGDVVLCVVLVPDDPVPDDDGSSNNSSVVSSVVSSVVSVVLSVVLSVLVVQVSPDPPPDDDDDDDDDAPVSLVSNVVSVVVVVDDDDDDDDDHPDPPPDDD

Sequence (225 aa):
RPPVQSKVPVRAAPLERYLKAKGSEPPRTWVSGLAARLRAAGCAKLVGATQAWFRERVAYLLDDPKEADTEGDYFAAWLRACHRDIWDDIDRSDPEELRRRQWVPSVAHPKSKKHRHALKDITIPGLDEAFRELAAFDPGARASTKRERVLAKIVVDGFQLRLVDVAAVLSVADAVLSAPEGARVAVVLYAGEDHTKSVAEFWRGQGFSSVGRVGKSDGEDDEPR

pLDDT: mean 82.42, std 19.56, range [27.81, 97.69]